Protein AF-A0A4D4LFG9-F1 (afdb_monomer)

Nearest PDB structures (foldseek):
  4mcj-assembly5_I  TM=6.074E-01  e=7.229E+00  Parabacteroides distasonis ATCC 8503
  5j1i-assembly2_B  TM=2.089E-01  e=9.953E+00  Homo sapiens

Solvent-accessible surface area (backbone atoms only — not comparable to full-atom values): 11886 Å² total; per-residue (Å²): 132,89,70,88,79,76,78,75,72,84,84,80,77,75,61,75,65,65,55,53,58,56,55,76,68,51,56,73,68,59,45,51,55,47,68,72,71,55,50,81,67,84,58,66,44,92,92,55,75,81,63,46,62,61,56,51,12,41,54,48,16,52,54,52,40,55,47,51,57,60,40,67,67,70,78,50,55,86,40,45,65,57,53,52,50,49,52,60,47,56,76,42,45,64,61,52,46,53,52,21,61,76,69,72,48,63,70,86,69,75,53,91,46,72,66,52,50,52,51,52,43,55,68,38,55,44,50,30,43,35,53,43,47,52,50,48,49,69,70,45,77,91,59,81,63,44,40,61,56,51,57,50,43,57,52,47,14,54,43,46,64,75,32,66,65,47,76,44,56,63,64,58,40,50,42,35,55,74,61,41,48,33,72,73,51,63,19,47,69,31,63,44,70,68,64,50,63,74,69,54,87,130

Mean predicted aligned error: 12.57 Å

Sequence (202 aa):
METDTTPEGPAVTPRPDERIDRFASLDQERYQWFSLAGFEDAMDIDGLDRITQHRRGARYAEQQQIRTDWLNKSENRVMLDRFLLSEDFNDLLEDINQVCDLHRLNPYKLFQSREEIIDFIKSVPTRDVFSALRITRHRNKQKRWEQHDFADLLALSVAIPYCDVVVTEKQWCHITKQARLDKKYGTLMVHKLEDALSSLPT

Radius of gyration: 22.65 Å; Cα contacts (8 Å, |Δi|>4): 139; chains: 1; bounding box: 46×48×64 Å

Organism: Streptomyces violaceusniger (NCBI:txid68280)

Structure (mmCIF, N/CA/C/O backbone):
data_AF-A0A4D4LFG9-F1
#
_entry.id   AF-A0A4D4LFG9-F1
#
loop_
_atom_site.group_PDB
_atom_site.id
_atom_site.type_symbol
_atom_site.label_atom_id
_atom_site.label_alt_id
_atom_site.label_comp_id
_atom_site.label_asym_id
_atom_site.label_entity_id
_atom_site.label_seq_id
_atom_site.pdbx_PDB_ins_code
_atom_site.Cartn_x
_atom_site.Cartn_y
_atom_site.Cartn_z
_atom_site.occupancy
_atom_site.B_iso_or_equiv
_atom_site.auth_seq_id
_atom_site.auth_comp_id
_atom_site.auth_asym_id
_atom_site.auth_atom_id
_atom_site.pdbx_PDB_model_num
ATOM 1 N N . MET A 1 1 ? 12.073 24.376 22.195 1.00 40.91 1 MET A N 1
ATOM 2 C CA . MET A 1 1 ? 11.108 23.279 22.386 1.00 40.91 1 MET A CA 1
ATOM 3 C C . MET A 1 1 ? 11.455 22.698 23.741 1.00 40.91 1 MET A C 1
ATOM 5 O O . MET A 1 1 ? 12.504 22.080 23.849 1.00 40.91 1 MET A O 1
ATOM 9 N N . GLU A 1 2 ? 10.718 23.089 24.781 1.00 37.47 2 GLU A N 1
ATOM 10 C CA . GLU A 1 2 ? 10.971 22.643 26.157 1.00 37.47 2 GLU A CA 1
ATOM 11 C C . GLU A 1 2 ? 10.686 21.146 26.248 1.00 37.47 2 GLU A C 1
ATOM 13 O O . GLU A 1 2 ? 9.557 20.702 26.054 1.00 37.47 2 GLU A O 1
ATOM 18 N N . THR A 1 3 ? 11.743 20.371 26.463 1.00 41.53 3 THR A N 1
ATOM 19 C CA . THR A 1 3 ? 11.667 18.990 26.926 1.00 41.53 3 THR A CA 1
ATOM 20 C C . THR A 1 3 ? 11.295 19.018 28.400 1.00 41.53 3 THR A C 1
ATOM 22 O O . THR A 1 3 ? 11.922 19.752 29.161 1.00 41.53 3 THR A O 1
ATOM 25 N N . ASP A 1 4 ? 10.286 18.241 28.780 1.00 52.91 4 ASP A N 1
ATOM 26 C CA . ASP A 1 4 ? 9.900 17.991 30.168 1.00 52.91 4 ASP A CA 1
ATOM 27 C C . ASP A 1 4 ? 11.144 17.638 31.006 1.00 52.91 4 ASP A C 1
ATOM 29 O O . ASP A 1 4 ? 11.859 16.684 30.702 1.00 52.91 4 ASP A O 1
ATOM 33 N N . THR A 1 5 ? 11.464 18.479 31.994 1.00 54.22 5 THR A N 1
ATOM 34 C CA . THR A 1 5 ? 12.657 18.360 32.851 1.00 54.22 5 THR A CA 1
ATOM 35 C C . THR A 1 5 ? 12.347 17.701 34.193 1.00 54.22 5 THR A C 1
ATOM 37 O O . THR A 1 5 ? 13.111 17.866 35.148 1.00 54.22 5 THR A O 1
ATOM 40 N N . THR A 1 6 ? 11.214 17.010 34.322 1.00 59.53 6 THR A N 1
ATOM 41 C CA . THR A 1 6 ? 10.878 16.320 35.568 1.00 59.53 6 THR A CA 1
ATOM 42 C C . THR A 1 6 ? 11.868 15.166 35.790 1.00 59.53 6 THR A C 1
ATOM 44 O O . THR A 1 6 ? 11.982 14.308 34.917 1.00 59.53 6 THR A O 1
ATOM 47 N N . PRO A 1 7 ? 12.614 15.116 36.914 1.00 48.75 7 PRO A N 1
ATOM 48 C CA . PRO A 1 7 ? 13.533 14.016 37.173 1.00 48.75 7 PRO A CA 1
ATOM 49 C C . PRO A 1 7 ? 12.730 12.727 37.345 1.00 48.75 7 PRO A C 1
ATOM 51 O O . PRO A 1 7 ? 11.953 12.603 38.296 1.00 48.75 7 PRO A O 1
ATOM 54 N N . GLU A 1 8 ? 12.919 11.771 36.436 1.00 50.97 8 GLU A N 1
ATOM 55 C CA . GLU A 1 8 ? 12.544 10.384 36.694 1.00 50.97 8 GLU A CA 1
ATOM 56 C C . GLU A 1 8 ? 13.200 9.960 38.016 1.00 50.97 8 GLU A C 1
ATOM 58 O O . GLU A 1 8 ? 14.334 10.347 38.319 1.00 50.97 8 GLU A O 1
ATOM 63 N N . GLY A 1 9 ? 12.443 9.253 38.860 1.00 61.69 9 GLY A N 1
ATOM 64 C CA . GLY A 1 9 ? 12.896 8.841 40.188 1.00 61.69 9 GLY A CA 1
ATOM 65 C C . GLY A 1 9 ? 14.236 8.088 40.156 1.00 61.69 9 GLY A C 1
ATOM 66 O O . GLY A 1 9 ? 14.711 7.697 39.091 1.00 61.69 9 GLY A O 1
ATOM 67 N N . PRO A 1 10 ? 14.875 7.865 41.319 1.00 5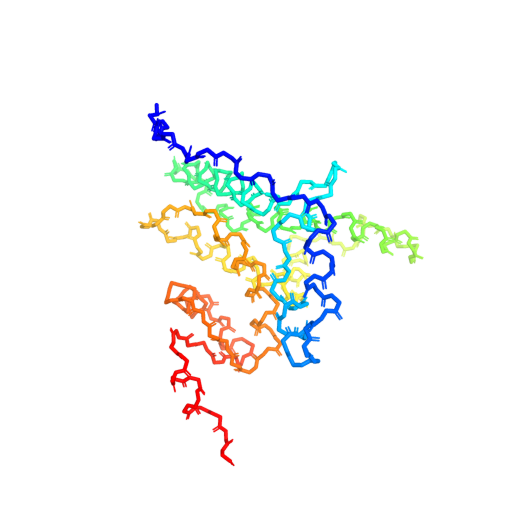5.94 10 PRO A N 1
ATOM 68 C CA . PRO A 1 10 ? 16.182 7.217 41.364 1.00 55.94 10 PRO A CA 1
ATOM 69 C C . PRO A 1 10 ? 16.150 5.893 40.594 1.00 55.94 10 PRO A C 1
ATOM 71 O O . PRO A 1 10 ? 15.284 5.055 40.847 1.00 55.94 10 PRO A O 1
ATOM 74 N N . ALA A 1 11 ? 17.094 5.725 39.663 1.00 57.38 11 ALA A N 1
ATOM 75 C CA . ALA A 1 11 ? 17.232 4.517 38.864 1.00 57.38 11 ALA A CA 1
ATOM 76 C C . ALA A 1 11 ? 17.376 3.311 39.798 1.00 57.38 11 ALA A C 1
ATOM 78 O O . ALA A 1 11 ? 18.407 3.115 40.445 1.00 57.38 11 ALA A O 1
ATOM 79 N N . VAL A 1 12 ? 16.322 2.506 39.903 1.00 56.34 12 VAL A N 1
ATOM 80 C CA . VAL A 1 12 ? 16.411 1.226 40.592 1.00 56.34 12 VAL A CA 1
ATOM 81 C C . VAL A 1 12 ? 17.111 0.289 39.624 1.00 56.34 12 VAL A C 1
ATOM 83 O O . VAL A 1 12 ? 16.546 -0.073 38.599 1.00 56.34 12 VAL A O 1
ATOM 86 N N . THR A 1 13 ? 18.348 -0.089 39.933 1.00 52.31 13 THR A N 1
ATOM 87 C CA . THR A 1 13 ? 19.040 -1.178 39.240 1.00 52.31 13 THR A CA 1
ATOM 88 C C . THR A 1 13 ? 18.724 -2.470 39.991 1.00 52.31 13 THR A C 1
ATOM 90 O O . THR A 1 13 ? 19.346 -2.741 41.022 1.00 52.31 13 THR A O 1
ATOM 93 N N . PRO A 1 14 ? 17.731 -3.269 39.575 1.00 53.19 14 PRO A N 1
ATOM 94 C CA . PRO A 1 14 ? 17.590 -4.605 40.126 1.00 53.19 14 PRO A CA 1
ATOM 95 C C . PRO A 1 14 ? 18.827 -5.410 39.749 1.00 53.19 14 PRO A C 1
ATOM 97 O O . PRO A 1 14 ? 19.307 -5.351 38.615 1.00 53.19 14 PRO A O 1
ATOM 100 N N . ARG A 1 15 ? 19.359 -6.146 40.723 1.00 55.19 15 ARG A N 1
ATOM 101 C CA . ARG A 1 15 ? 20.504 -7.024 40.493 1.00 55.19 15 ARG A CA 1
ATOM 102 C C . ARG A 1 15 ? 20.110 -8.049 39.417 1.00 55.19 15 ARG A C 1
ATOM 104 O O . ARG A 1 15 ? 19.014 -8.606 39.529 1.00 55.19 15 ARG A O 1
ATOM 111 N N . PRO A 1 16 ? 20.951 -8.290 38.393 1.00 57.97 16 PRO A N 1
ATOM 112 C CA . PRO A 1 16 ? 20.629 -9.191 37.280 1.00 57.97 16 PRO A CA 1
ATOM 113 C C . PRO A 1 16 ? 20.128 -10.570 37.739 1.00 57.97 16 PRO A C 1
ATOM 115 O O . PRO A 1 16 ? 19.206 -11.130 37.150 1.00 57.97 16 PRO A O 1
ATOM 118 N N . ASP A 1 17 ? 20.679 -11.056 38.849 1.00 58.34 17 ASP A N 1
ATOM 119 C CA . ASP A 1 17 ? 20.489 -12.419 39.340 1.00 58.34 17 ASP A CA 1
ATOM 120 C C . ASP A 1 17 ? 19.091 -12.641 39.956 1.00 58.34 17 ASP A C 1
ATOM 122 O O . ASP A 1 17 ? 18.444 -13.655 39.707 1.00 58.34 17 ASP A O 1
ATOM 126 N N . GLU A 1 18 ? 18.536 -11.645 40.659 1.00 59.56 18 GLU A N 1
ATOM 127 C CA . GLU A 1 18 ? 17.229 -11.767 41.333 1.00 59.56 18 GLU A CA 1
ATOM 128 C C . GLU A 1 18 ? 16.049 -11.839 40.348 1.00 59.56 18 GLU A C 1
ATOM 130 O O . GLU A 1 18 ? 14.993 -12.400 40.658 1.00 59.56 18 GLU A O 1
ATOM 135 N N . ARG A 1 19 ? 16.206 -11.275 39.144 1.00 57.16 19 ARG A N 1
ATOM 136 C CA . ARG A 1 19 ? 15.177 -11.318 38.093 1.00 57.16 19 ARG A CA 1
ATOM 137 C C . ARG A 1 19 ? 15.121 -12.685 37.412 1.00 57.16 19 ARG A C 1
ATOM 139 O O . ARG A 1 19 ? 14.024 -13.164 37.127 1.00 57.16 19 ARG A O 1
ATOM 146 N N . ILE A 1 20 ? 16.277 -13.311 37.187 1.00 59.38 20 ILE A N 1
ATOM 147 C CA . ILE A 1 20 ? 16.389 -14.634 36.555 1.00 59.38 20 ILE A CA 1
ATOM 148 C C . ILE A 1 20 ? 15.834 -15.717 37.488 1.00 59.38 20 ILE A C 1
ATOM 150 O O . ILE A 1 20 ? 15.045 -16.555 37.052 1.00 59.38 20 ILE A O 1
ATOM 154 N N . ASP A 1 21 ? 16.139 -15.649 38.784 1.00 65.31 21 ASP A N 1
ATOM 155 C CA . ASP A 1 21 ? 15.620 -16.605 39.773 1.00 65.31 21 ASP A CA 1
ATOM 156 C C . ASP A 1 21 ? 14.101 -16.465 39.976 1.00 65.31 21 ASP A C 1
ATOM 158 O O . ASP A 1 21 ? 13.358 -17.448 40.090 1.00 65.31 21 ASP A O 1
ATOM 162 N N . ARG A 1 22 ? 13.592 -15.228 39.943 1.00 65.00 22 ARG A N 1
ATOM 163 C CA . ARG A 1 22 ? 12.148 -14.964 39.961 1.00 65.00 22 ARG A CA 1
ATOM 164 C C . ARG A 1 22 ? 11.451 -15.450 38.687 1.00 65.00 22 ARG A C 1
ATOM 166 O O . ARG A 1 22 ? 10.297 -15.855 38.751 1.00 65.00 22 ARG A O 1
ATOM 173 N N . PHE A 1 23 ? 12.136 -15.430 37.546 1.00 62.78 23 PHE A N 1
ATOM 174 C CA . PHE A 1 23 ? 11.630 -15.942 36.272 1.00 62.78 23 PHE A CA 1
ATOM 175 C C . PHE A 1 23 ? 11.574 -17.473 36.249 1.00 62.78 23 PHE A C 1
ATOM 177 O O . PHE A 1 23 ? 10.556 -18.044 35.862 1.00 62.78 23 PHE A O 1
ATOM 184 N N . ALA A 1 24 ? 12.623 -18.134 36.742 1.00 64.56 24 ALA A N 1
ATOM 185 C CA . ALA A 1 24 ? 12.693 -19.591 36.849 1.00 64.56 24 ALA A CA 1
ATOM 186 C C . ALA A 1 24 ? 11.657 -20.187 37.824 1.00 64.56 24 ALA A C 1
ATOM 188 O O . ALA A 1 24 ? 11.421 -21.393 37.806 1.00 64.56 24 ALA A O 1
ATOM 189 N N . SER A 1 25 ? 11.033 -19.353 38.663 1.00 72.25 25 SER A N 1
ATOM 190 C CA . SER A 1 25 ? 10.011 -19.752 39.637 1.00 72.25 25 SER A CA 1
ATOM 191 C C . SER A 1 25 ? 8.565 -19.447 39.214 1.00 72.25 25 SER A C 1
ATOM 193 O O . SER A 1 25 ? 7.645 -19.743 39.979 1.00 72.25 25 SER A O 1
ATOM 195 N N . LEU A 1 26 ? 8.327 -18.884 38.019 1.00 72.25 26 LEU A N 1
ATOM 196 C CA . LEU A 1 26 ? 6.969 -18.651 37.508 1.00 72.25 26 LEU A CA 1
ATOM 197 C C . LEU A 1 26 ? 6.311 -19.949 37.017 1.00 72.25 26 LEU A C 1
ATOM 199 O O . LEU A 1 26 ? 6.958 -20.815 36.432 1.00 72.25 26 LEU A O 1
ATOM 203 N N . ASP A 1 27 ? 4.996 -20.059 37.221 1.00 78.31 27 ASP A N 1
ATOM 204 C CA . ASP A 1 27 ? 4.201 -21.127 36.615 1.00 78.31 27 ASP A CA 1
ATOM 205 C C . ASP A 1 27 ? 4.119 -20.971 35.082 1.00 78.31 27 ASP A C 1
ATOM 207 O O . ASP A 1 27 ? 4.370 -19.905 34.515 1.00 78.31 27 ASP A O 1
ATOM 211 N N . GLN A 1 28 ? 3.795 -22.069 34.394 1.00 66.19 28 GLN A N 1
ATOM 212 C CA . GLN A 1 28 ? 3.843 -22.158 32.931 1.00 66.19 28 GLN A CA 1
ATOM 213 C C . GLN A 1 28 ? 2.912 -21.151 32.232 1.00 66.19 28 GLN A C 1
ATOM 215 O O . GLN A 1 28 ? 3.239 -20.654 31.156 1.00 66.19 28 GLN A O 1
ATOM 220 N N . GLU A 1 29 ? 1.776 -20.823 32.847 1.00 67.00 29 GLU A N 1
ATOM 221 C CA . GLU A 1 29 ? 0.812 -19.863 32.307 1.00 67.00 29 GLU A CA 1
ATOM 222 C C . GLU A 1 29 ? 1.348 -18.429 32.401 1.00 67.00 29 GLU A C 1
ATOM 224 O O . GLU A 1 29 ? 1.355 -17.700 31.407 1.00 67.00 29 GLU A O 1
ATOM 229 N N . ARG A 1 30 ? 1.905 -18.029 33.552 1.00 63.31 30 ARG A N 1
ATOM 230 C CA . ARG A 1 30 ? 2.558 -16.719 33.686 1.00 63.31 30 ARG A CA 1
ATOM 231 C C . ARG A 1 30 ? 3.792 -16.627 32.803 1.00 63.31 30 ARG A C 1
ATOM 233 O O . ARG A 1 30 ? 3.993 -15.594 32.181 1.00 63.31 30 ARG A O 1
ATOM 240 N N . TYR A 1 31 ? 4.574 -17.695 32.682 1.00 62.34 31 TYR A N 1
ATOM 241 C CA . TYR 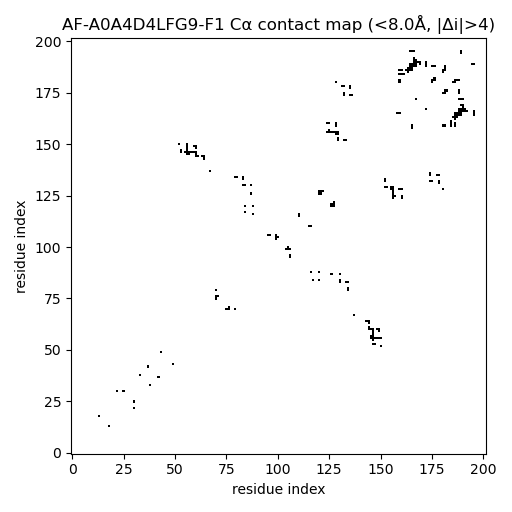A 1 31 ? 5.717 -17.747 31.773 1.00 62.34 31 TYR A CA 1
ATOM 242 C C . TYR A 1 31 ? 5.319 -17.447 30.318 1.00 62.34 31 TYR A C 1
ATOM 244 O O . TYR A 1 31 ? 5.984 -16.656 29.651 1.00 62.34 31 TYR A O 1
ATOM 252 N N . GLN A 1 32 ? 4.214 -18.022 29.831 1.00 59.38 32 GLN A N 1
ATOM 253 C CA . GLN A 1 32 ? 3.716 -17.773 28.473 1.00 59.38 32 GLN A CA 1
ATOM 254 C C . GLN A 1 32 ? 3.295 -16.314 28.276 1.00 59.38 32 GLN A C 1
ATOM 256 O O . GLN A 1 32 ? 3.714 -15.684 27.305 1.00 59.38 32 GLN A O 1
ATOM 261 N N . TRP A 1 33 ? 2.542 -15.750 29.222 1.00 57.94 33 TRP A N 1
ATOM 262 C CA . TRP A 1 33 ? 2.156 -14.337 29.182 1.00 57.94 33 TRP A CA 1
ATOM 263 C C . TRP A 1 33 ? 3.364 -13.393 29.250 1.00 57.94 33 TRP A C 1
ATOM 265 O O . TRP A 1 33 ? 3.421 -12.409 28.513 1.00 57.94 33 TRP A O 1
ATOM 275 N N . PHE A 1 34 ? 4.369 -13.715 30.067 1.00 60.25 34 PHE A N 1
ATOM 276 C CA . PHE A 1 34 ? 5.608 -12.940 30.167 1.00 60.25 34 PHE A CA 1
ATOM 277 C C . PHE A 1 34 ? 6.491 -13.060 28.914 1.00 60.25 34 PHE A C 1
ATOM 279 O O . PHE A 1 34 ? 7.091 -12.071 28.499 1.00 60.25 34 PHE A O 1
ATOM 286 N N . SER A 1 35 ? 6.534 -14.227 28.263 1.00 57.47 35 SER A N 1
ATOM 287 C CA . SER A 1 35 ? 7.235 -14.411 26.983 1.00 57.47 35 SER A CA 1
ATOM 288 C C . SER A 1 35 ? 6.595 -13.620 25.837 1.00 57.47 35 SER A C 1
ATOM 290 O O . SER A 1 35 ? 7.292 -13.275 24.886 1.00 57.47 35 SER A O 1
ATOM 292 N N . LEU A 1 36 ? 5.287 -13.361 25.908 1.00 55.84 36 LEU A N 1
ATOM 293 C CA . LEU A 1 36 ? 4.540 -12.570 24.926 1.00 55.84 36 LEU A CA 1
ATOM 294 C C . LEU A 1 36 ? 4.715 -11.060 25.133 1.00 55.84 36 LEU A C 1
ATOM 296 O O . LEU A 1 36 ? 4.803 -10.321 24.157 1.00 55.84 36 LEU A O 1
ATOM 300 N N . ALA A 1 37 ? 4.770 -10.605 26.388 1.00 61.00 37 ALA A N 1
ATOM 301 C CA . ALA A 1 37 ? 4.927 -9.189 26.725 1.00 61.00 37 ALA A CA 1
ATOM 302 C C . ALA A 1 37 ? 6.382 -8.691 26.606 1.00 61.00 37 ALA A C 1
ATOM 304 O O . ALA A 1 37 ? 6.601 -7.508 26.352 1.00 61.00 37 ALA A O 1
ATOM 305 N N . GLY A 1 38 ? 7.366 -9.588 26.755 1.00 49.41 38 GLY A N 1
ATOM 306 C CA . GLY A 1 38 ? 8.788 -9.243 26.788 1.00 49.41 38 GLY A CA 1
ATOM 307 C C . GLY A 1 38 ? 9.190 -8.484 28.061 1.00 49.41 38 GLY A C 1
ATOM 308 O O . GLY A 1 38 ? 8.356 -7.959 28.796 1.00 49.41 38 GLY A O 1
ATOM 309 N N . PHE A 1 39 ? 10.492 -8.427 28.344 1.00 57.97 39 PHE A N 1
ATOM 310 C CA . PHE A 1 39 ? 11.040 -7.447 29.286 1.00 57.97 39 PHE A CA 1
ATOM 311 C C . PHE A 1 39 ? 11.583 -6.289 28.464 1.00 57.97 39 PHE A C 1
ATOM 313 O O . PHE A 1 39 ? 12.383 -6.538 27.567 1.00 57.97 39 PHE A O 1
ATOM 320 N N . GLU A 1 40 ? 11.210 -5.055 28.792 1.00 51.56 40 GLU A N 1
ATOM 321 C CA . GLU A 1 40 ? 11.740 -3.848 28.142 1.00 51.56 40 GLU A CA 1
ATOM 322 C C . GLU A 1 40 ? 13.286 -3.874 28.105 1.00 51.56 40 GLU A C 1
ATOM 324 O O . GLU A 1 40 ? 13.883 -3.711 27.041 1.00 51.56 40 GLU A O 1
ATOM 329 N N . ASP A 1 41 ? 13.911 -4.295 29.216 1.00 53.38 41 ASP A N 1
ATOM 330 C CA . ASP A 1 41 ? 15.369 -4.432 29.353 1.00 53.38 41 ASP A CA 1
ATOM 331 C C . ASP A 1 41 ? 15.962 -5.714 28.736 1.00 53.38 41 ASP A C 1
ATOM 333 O O . ASP A 1 41 ? 17.059 -5.674 28.196 1.00 53.38 41 ASP A O 1
ATOM 337 N N . ALA A 1 42 ? 15.288 -6.879 28.809 1.00 54.44 42 ALA A N 1
ATOM 338 C CA . ALA A 1 42 ? 15.834 -8.116 28.199 1.00 54.44 42 ALA A CA 1
ATOM 339 C C . ALA A 1 42 ? 15.740 -8.088 26.673 1.00 54.44 42 ALA A C 1
ATOM 341 O O . ALA A 1 42 ? 16.300 -8.933 25.971 1.00 54.44 42 ALA A O 1
ATOM 342 N N . MET A 1 43 ? 14.984 -7.121 26.171 1.00 53.66 43 MET A N 1
ATOM 343 C CA . MET A 1 43 ? 14.980 -6.767 24.788 1.00 53.66 43 MET A CA 1
ATOM 344 C C . MET A 1 43 ? 16.151 -5.815 24.493 1.00 53.66 43 MET A C 1
ATOM 346 O O . MET A 1 43 ? 16.834 -6.080 23.520 1.00 53.66 43 MET A O 1
ATOM 350 N N . ASP A 1 44 ? 16.519 -4.819 25.288 1.00 57.78 44 ASP A N 1
ATOM 351 C CA . ASP A 1 44 ? 17.642 -3.925 24.942 1.00 57.78 44 ASP A CA 1
ATOM 352 C C . ASP A 1 44 ? 18.967 -4.675 24.618 1.00 57.78 44 ASP A C 1
ATOM 354 O O . ASP A 1 44 ? 19.652 -5.216 25.484 1.00 57.78 44 ASP A O 1
ATOM 358 N N . ILE A 1 45 ? 19.283 -4.792 23.320 1.00 64.62 45 ILE A N 1
ATOM 359 C CA . ILE A 1 45 ? 20.461 -5.497 22.801 1.00 64.62 45 ILE A CA 1
ATOM 360 C C . ILE A 1 45 ? 21.409 -4.393 22.372 1.00 64.62 45 ILE A C 1
ATOM 362 O O . ILE A 1 45 ? 21.045 -3.571 21.531 1.00 64.62 45 ILE A O 1
ATOM 366 N N . ASP A 1 46 ? 22.618 -4.390 22.923 1.00 57.34 46 ASP A N 1
ATOM 367 C CA . ASP A 1 46 ? 23.620 -3.378 22.603 1.00 57.34 46 ASP A CA 1
ATOM 368 C C . ASP A 1 46 ? 23.872 -3.313 21.082 1.00 57.34 46 ASP A C 1
ATOM 370 O O . ASP A 1 46 ? 24.099 -4.328 20.417 1.00 57.34 46 ASP A O 1
ATOM 374 N N . GLY A 1 47 ? 23.749 -2.113 20.512 1.00 64.06 47 GLY A N 1
ATOM 375 C CA . GLY A 1 47 ? 23.809 -1.865 19.066 1.00 64.06 47 GLY A CA 1
ATOM 376 C C . GLY A 1 47 ? 22.516 -2.116 18.268 1.00 64.06 47 GLY A C 1
ATOM 377 O O . GLY A 1 47 ? 22.476 -1.781 17.081 1.00 64.06 47 GLY A O 1
ATOM 378 N N . LEU A 1 48 ? 21.447 -2.646 18.872 1.00 55.50 48 LEU A N 1
ATOM 379 C CA . LEU A 1 48 ? 20.145 -2.848 18.225 1.00 55.50 48 LEU A CA 1
ATOM 380 C C . LEU A 1 48 ? 19.161 -1.730 18.617 1.00 55.50 48 LEU A C 1
ATOM 382 O O . LEU A 1 48 ? 18.494 -1.801 19.644 1.00 55.50 48 LEU A O 1
ATOM 386 N N . ASP A 1 49 ? 19.025 -0.705 17.767 1.00 59.72 49 ASP A N 1
ATOM 387 C CA . ASP A 1 49 ? 18.081 0.403 17.995 1.00 59.72 49 ASP A CA 1
ATOM 388 C C . ASP A 1 49 ? 16.617 -0.070 17.901 1.00 59.72 49 ASP A C 1
ATOM 390 O O . ASP A 1 49 ? 16.053 -0.232 16.812 1.00 59.72 49 ASP A O 1
ATOM 394 N N . ARG A 1 50 ? 15.981 -0.262 19.060 1.00 56.38 50 ARG A N 1
ATOM 395 C CA . ARG A 1 50 ? 14.571 -0.670 19.198 1.00 56.38 50 ARG A CA 1
ATOM 396 C C . ARG A 1 50 ? 13.573 0.479 19.070 1.00 56.38 50 ARG A C 1
ATOM 398 O O . ARG A 1 50 ? 12.392 0.236 18.839 1.00 56.38 50 ARG A O 1
ATOM 405 N N . ILE A 1 51 ? 14.041 1.726 19.097 1.00 54.91 51 ILE A N 1
ATOM 406 C CA . ILE A 1 51 ? 13.231 2.941 18.886 1.00 54.91 51 ILE A CA 1
ATOM 407 C C . ILE A 1 51 ? 13.039 3.201 17.371 1.00 54.91 51 ILE A C 1
ATOM 409 O O . ILE A 1 51 ? 12.508 4.228 16.930 1.00 54.91 51 ILE A O 1
ATOM 413 N N . THR A 1 52 ? 13.441 2.246 16.526 1.00 60.72 52 THR A N 1
ATOM 414 C CA . THR A 1 52 ? 13.483 2.363 15.066 1.00 60.72 52 THR A CA 1
ATOM 415 C C . THR A 1 52 ? 12.144 2.744 14.449 1.00 60.72 52 THR A C 1
ATOM 417 O O . THR A 1 52 ? 12.144 3.563 13.535 1.00 60.72 52 THR A O 1
ATOM 420 N N . GLN A 1 53 ? 11.009 2.218 14.923 1.00 60.00 53 GLN A N 1
ATOM 421 C CA . GLN A 1 53 ? 9.711 2.534 14.308 1.00 60.00 53 GLN A CA 1
ATOM 422 C C . GLN A 1 53 ? 9.261 3.965 14.591 1.00 60.00 53 GLN A C 1
ATOM 424 O O . GLN A 1 53 ? 8.809 4.649 13.675 1.00 60.00 53 GLN A O 1
ATOM 429 N N . HIS A 1 54 ? 9.486 4.470 15.806 1.00 64.75 54 HIS A N 1
ATOM 430 C CA . HIS A 1 54 ? 9.227 5.872 16.115 1.00 64.75 54 HIS A CA 1
ATOM 431 C C . HIS A 1 54 ? 10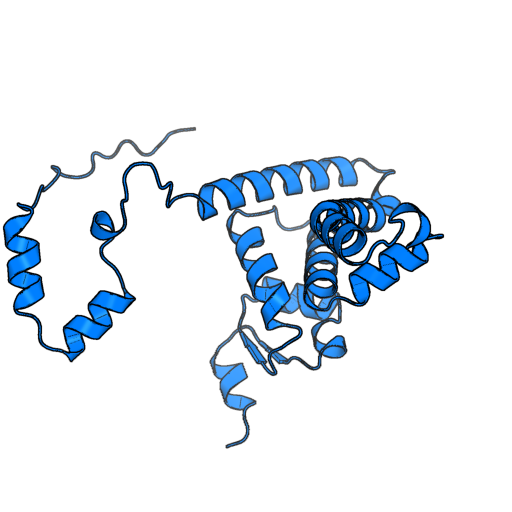.117 6.788 15.256 1.00 64.75 54 HIS A C 1
ATOM 433 O O . HIS A 1 54 ? 9.617 7.675 14.559 1.00 64.75 54 HIS A O 1
ATOM 439 N N . ARG A 1 55 ? 11.434 6.561 15.204 1.00 70.25 55 ARG A N 1
ATOM 440 C CA . ARG A 1 55 ? 12.336 7.401 14.388 1.00 70.25 55 ARG A CA 1
ATOM 441 C C . ARG A 1 55 ? 12.028 7.320 12.890 1.00 70.25 55 ARG A C 1
ATOM 443 O O . ARG A 1 55 ? 11.987 8.351 12.217 1.00 70.25 55 ARG A O 1
ATOM 450 N N . ARG A 1 56 ? 11.769 6.118 12.365 1.00 72.88 56 ARG A N 1
ATOM 451 C CA . ARG A 1 56 ? 11.385 5.904 10.958 1.00 72.88 56 ARG A CA 1
ATOM 452 C C . ARG A 1 56 ? 10.049 6.565 10.641 1.00 72.88 56 ARG A C 1
ATOM 454 O O . ARG A 1 56 ? 9.965 7.268 9.640 1.00 72.88 56 ARG A O 1
ATOM 461 N N . GLY A 1 57 ? 9.053 6.404 11.508 1.00 78.75 57 GLY A N 1
ATOM 462 C CA . GLY A 1 57 ? 7.738 7.024 11.376 1.00 78.75 57 GLY A CA 1
ATOM 463 C C . GLY A 1 57 ? 7.804 8.549 11.417 1.00 78.75 57 GLY A C 1
ATOM 464 O O . GLY A 1 57 ? 7.200 9.205 10.577 1.00 78.75 57 GLY A O 1
ATOM 465 N N . ALA A 1 58 ? 8.602 9.132 12.318 1.00 81.12 58 ALA A N 1
ATOM 466 C CA . ALA A 1 58 ? 8.776 10.582 12.410 1.00 81.12 58 ALA A CA 1
ATOM 467 C C . ALA A 1 58 ? 9.441 11.146 11.147 1.00 81.12 58 ALA A C 1
ATOM 469 O O . ALA A 1 58 ? 8.937 12.106 10.563 1.00 81.12 58 ALA A O 1
ATOM 470 N N . ARG A 1 59 ? 10.517 10.501 10.670 1.00 84.06 59 ARG A N 1
ATOM 471 C CA . ARG A 1 59 ? 11.176 10.882 9.413 1.00 84.06 59 ARG A CA 1
ATOM 472 C C . ARG A 1 59 ? 10.231 10.736 8.224 1.00 84.06 59 ARG A C 1
ATOM 474 O O . ARG A 1 59 ? 10.185 11.610 7.365 1.00 84.06 59 ARG A O 1
ATOM 481 N N . TYR A 1 60 ? 9.471 9.645 8.165 1.00 86.44 60 TYR A N 1
ATOM 482 C CA . TYR A 1 60 ? 8.479 9.440 7.116 1.00 86.44 60 TYR A CA 1
ATOM 483 C C . TYR A 1 60 ? 7.426 10.553 7.139 1.00 86.44 60 TYR A C 1
ATOM 485 O O . TYR A 1 60 ? 7.203 11.188 6.110 1.00 86.44 60 TYR A O 1
ATOM 493 N N . ALA A 1 61 ? 6.837 10.838 8.301 1.00 87.62 61 ALA A N 1
ATOM 494 C CA . ALA A 1 61 ? 5.825 11.875 8.477 1.00 87.62 61 ALA A CA 1
ATOM 495 C C . ALA A 1 61 ? 6.342 13.260 8.065 1.00 87.62 61 ALA A C 1
ATOM 497 O O . ALA A 1 61 ? 5.678 13.953 7.295 1.00 87.62 61 ALA A O 1
ATOM 498 N N . GLU A 1 62 ? 7.553 13.630 8.490 1.00 88.62 62 GLU A N 1
ATOM 499 C CA . GLU A 1 62 ? 8.215 14.872 8.081 1.00 88.62 62 GLU A CA 1
ATOM 500 C C . GLU A 1 62 ? 8.363 14.946 6.558 1.00 88.62 62 GLU A C 1
ATOM 502 O O . GLU 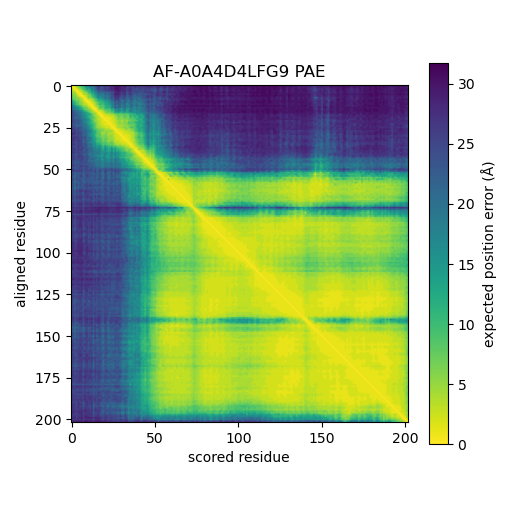A 1 62 ? 7.927 15.911 5.927 1.00 88.62 62 GLU A O 1
ATOM 507 N N . GLN A 1 63 ? 8.909 13.899 5.935 1.00 88.44 63 GLN A N 1
ATOM 508 C CA . GLN A 1 63 ? 9.080 13.876 4.488 1.00 88.44 63 GLN A CA 1
ATOM 509 C C . GLN A 1 63 ? 7.727 13.924 3.753 1.00 88.44 63 GLN A C 1
ATOM 511 O O . GLN A 1 63 ? 7.618 14.558 2.701 1.00 88.44 63 GLN A O 1
ATOM 516 N N . GLN A 1 64 ? 6.680 13.255 4.248 1.00 89.81 64 GLN A N 1
ATOM 517 C CA . GLN A 1 64 ? 5.345 13.347 3.646 1.00 89.81 64 GLN A CA 1
ATOM 518 C C . GLN A 1 64 ? 4.727 14.741 3.841 1.00 89.81 64 GLN A C 1
ATOM 520 O O . GLN A 1 64 ? 4.040 15.235 2.942 1.00 89.81 64 GLN A O 1
ATOM 525 N N . GLN A 1 65 ? 4.997 15.414 4.960 1.00 89.31 65 GLN A N 1
ATOM 526 C CA . GLN A 1 65 ? 4.538 16.781 5.193 1.00 89.31 65 GLN A CA 1
ATOM 527 C C . GLN A 1 65 ? 5.228 17.772 4.247 1.00 89.31 65 GLN A C 1
ATOM 529 O O . GLN A 1 65 ? 4.538 18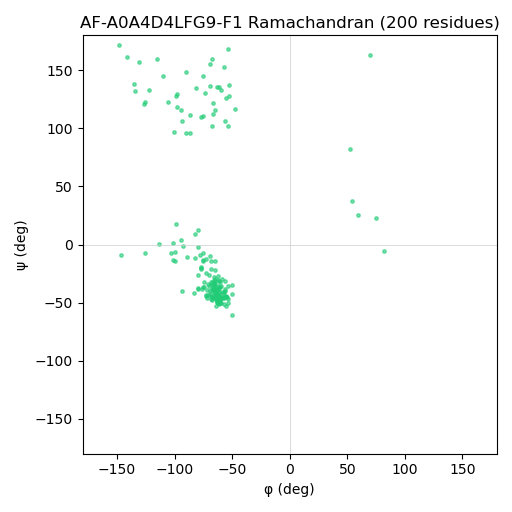.552 3.594 1.00 89.31 65 GLN A O 1
ATOM 534 N N . ILE A 1 66 ? 6.550 17.671 4.064 1.00 88.62 66 ILE A N 1
ATOM 535 C CA . ILE A 1 66 ? 7.303 18.477 3.085 1.00 88.62 66 ILE A CA 1
ATOM 536 C C . ILE A 1 66 ? 6.714 18.308 1.678 1.00 88.62 66 ILE A C 1
ATOM 538 O O . ILE A 1 66 ? 6.495 19.292 0.967 1.00 88.62 66 ILE A O 1
ATOM 542 N N . ARG A 1 67 ? 6.401 17.066 1.281 1.00 86.06 67 ARG A N 1
ATOM 543 C CA . ARG A 1 67 ? 5.735 16.780 -0.000 1.00 86.06 67 ARG A CA 1
ATOM 544 C C . ARG A 1 67 ? 4.366 17.449 -0.073 1.00 86.06 67 ARG A C 1
ATOM 546 O O . ARG A 1 67 ? 4.078 18.115 -1.063 1.00 86.06 67 ARG A O 1
ATOM 553 N N . THR A 1 68 ? 3.542 17.302 0.965 1.00 85.75 68 THR A N 1
ATOM 554 C CA . THR A 1 68 ? 2.209 17.922 1.046 1.00 85.75 68 THR A CA 1
ATOM 555 C C . THR A 1 68 ? 2.302 19.435 0.837 1.00 85.75 68 THR A C 1
ATOM 557 O O . THR A 1 68 ? 1.554 20.007 0.041 1.00 85.75 68 THR A O 1
ATOM 560 N N . ASP A 1 69 ? 3.264 20.080 1.492 1.00 85.88 69 ASP A N 1
ATOM 561 C CA . ASP A 1 69 ? 3.485 21.520 1.401 1.00 85.88 69 ASP A CA 1
ATOM 562 C C . ASP A 1 69 ? 3.979 21.935 0.007 1.00 85.88 69 ASP A C 1
ATOM 564 O O . ASP A 1 69 ? 3.522 22.944 -0.531 1.00 85.88 69 ASP A O 1
ATOM 568 N N . TRP A 1 70 ? 4.859 21.146 -0.620 1.00 83.81 70 TRP A N 1
ATOM 569 C CA . TRP A 1 70 ? 5.318 21.371 -1.996 1.00 83.81 70 TRP A CA 1
ATOM 570 C C . TRP A 1 70 ? 4.184 21.214 -3.022 1.00 83.81 70 TRP A C 1
ATOM 572 O O . TRP A 1 70 ? 3.995 22.076 -3.881 1.00 83.81 70 TRP A O 1
ATOM 582 N N . LEU A 1 71 ? 3.368 20.166 -2.892 1.00 78.56 71 LEU A N 1
ATOM 583 C CA . LEU A 1 71 ? 2.215 19.887 -3.759 1.00 78.56 71 LEU A CA 1
ATOM 584 C C . LEU A 1 71 ? 1.121 20.958 -3.645 1.00 78.56 71 LEU A C 1
ATOM 586 O O . LEU A 1 71 ? 0.391 21.216 -4.607 1.00 78.56 71 LEU A O 1
ATOM 590 N N . ASN A 1 72 ? 0.998 21.594 -2.477 1.00 76.56 72 ASN A N 1
ATOM 591 C CA . ASN A 1 72 ? 0.015 22.644 -2.223 1.00 76.56 72 ASN A CA 1
ATOM 592 C C . ASN A 1 72 ? 0.363 23.997 -2.867 1.00 76.56 72 ASN A C 1
ATOM 594 O O . ASN A 1 72 ? -0.538 24.824 -2.992 1.00 76.56 72 ASN A O 1
ATOM 598 N N . LYS A 1 73 ? 1.600 24.212 -3.337 1.00 75.94 73 LYS A N 1
ATOM 599 C CA . LYS A 1 73 ? 2.060 25.478 -3.948 1.00 75.94 73 LYS A CA 1
ATOM 600 C C . LYS A 1 73 ? 1.637 25.689 -5.421 1.00 75.94 73 LYS A C 1
ATOM 602 O O . LYS A 1 73 ? 2.125 26.616 -6.047 1.00 75.94 73 LYS A O 1
ATOM 607 N N . SER A 1 74 ? 0.697 24.880 -5.938 1.00 62.97 74 SER A N 1
ATOM 608 C CA . SER A 1 74 ? -0.046 25.059 -7.213 1.00 62.97 74 SER A CA 1
ATOM 609 C C . SER A 1 74 ? 0.829 25.285 -8.454 1.00 62.97 74 SER A C 1
ATOM 611 O O . SER A 1 74 ? 1.105 26.408 -8.836 1.00 62.97 74 SER A O 1
ATOM 613 N N . GLU A 1 75 ? 1.363 24.227 -9.053 1.00 65.50 75 GLU A N 1
ATOM 614 C CA . GLU A 1 75 ? 0.864 23.641 -10.320 1.00 65.50 75 GLU A CA 1
ATOM 615 C C . GLU A 1 75 ? 1.044 22.106 -10.359 1.00 65.50 75 GLU A C 1
ATOM 617 O O . GLU A 1 75 ? 0.473 21.387 -11.179 1.00 65.50 75 GLU A O 1
ATOM 622 N N . ASN A 1 76 ? 1.762 21.579 -9.367 1.00 69.81 76 ASN A N 1
ATOM 623 C CA . ASN A 1 76 ? 2.205 20.187 -9.280 1.00 69.81 76 ASN A CA 1
ATOM 624 C C . ASN A 1 76 ? 1.117 19.219 -8.805 1.00 69.81 76 ASN A C 1
ATOM 626 O O . ASN A 1 76 ? 1.332 18.013 -8.735 1.00 69.81 76 ASN A O 1
ATOM 630 N N . ARG A 1 77 ? -0.079 19.722 -8.488 1.00 69.19 77 ARG A N 1
ATOM 631 C CA . ARG A 1 77 ? -1.175 18.902 -7.957 1.00 69.19 77 ARG A CA 1
ATOM 632 C C . ARG A 1 77 ? -1.664 17.862 -8.961 1.00 69.19 77 ARG A C 1
ATOM 634 O O . ARG A 1 77 ? -2.022 16.759 -8.565 1.00 69.19 77 ARG A O 1
ATOM 641 N N . VAL A 1 78 ? -1.631 18.198 -10.251 1.00 74.38 78 VAL A N 1
ATOM 642 C CA . VAL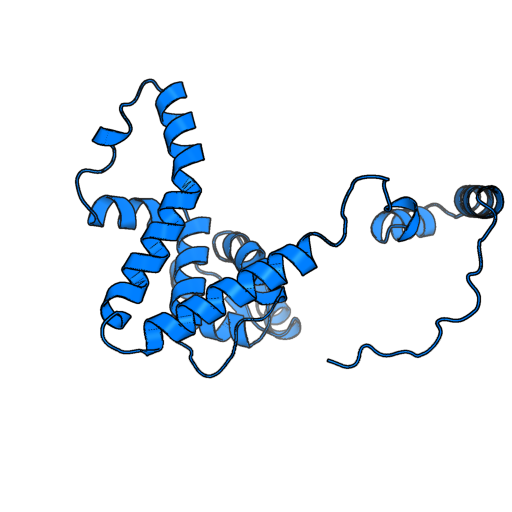 A 1 78 ? -1.936 17.256 -11.342 1.00 74.38 78 VAL A CA 1
ATOM 643 C C . VAL A 1 78 ? -0.904 16.120 -11.393 1.00 74.38 78 VAL A C 1
ATOM 645 O O . VAL A 1 78 ? -1.198 15.032 -11.880 1.00 74.38 78 VAL A O 1
ATOM 648 N N . MET A 1 79 ? 0.290 16.345 -10.839 1.00 80.19 79 MET A N 1
ATOM 649 C CA . MET A 1 79 ? 1.372 15.368 -10.774 1.00 80.19 79 MET A CA 1
ATOM 650 C C . MET A 1 79 ? 1.377 14.552 -9.479 1.00 80.19 79 MET A C 1
ATOM 652 O O . MET A 1 79 ? 2.218 13.671 -9.374 1.00 80.19 79 MET A O 1
ATOM 656 N N . LEU A 1 80 ? 0.466 14.790 -8.522 1.00 84.69 80 LEU A N 1
ATOM 657 C CA . LEU A 1 80 ? 0.459 14.105 -7.220 1.00 84.69 80 LEU A CA 1
ATOM 658 C C . LEU A 1 80 ? 0.551 12.585 -7.367 1.00 84.69 80 LEU A C 1
ATOM 660 O O . LEU A 1 80 ? 1.501 11.967 -6.897 1.00 84.69 80 LEU A O 1
ATOM 664 N N . ASP A 1 81 ? -0.432 12.002 -8.050 1.00 86.62 81 ASP A N 1
ATOM 665 C CA . ASP A 1 81 ? -0.521 10.558 -8.243 1.00 86.62 81 ASP A CA 1
ATOM 666 C C . ASP A 1 81 ? 0.725 10.034 -8.960 1.00 86.62 81 ASP A C 1
ATOM 668 O O . ASP A 1 81 ? 1.269 9.007 -8.583 1.00 86.62 81 ASP A O 1
ATOM 672 N N . ARG A 1 82 ? 1.217 10.773 -9.963 1.00 84.50 82 ARG A N 1
ATOM 673 C CA . ARG A 1 82 ? 2.395 10.386 -10.751 1.00 84.50 82 ARG A CA 1
ATOM 674 C C . ARG A 1 82 ? 3.664 10.387 -9.913 1.00 84.50 82 ARG A C 1
ATOM 676 O O . ARG A 1 82 ? 4.439 9.446 -9.997 1.00 84.50 82 ARG A O 1
ATOM 683 N N . PHE A 1 83 ? 3.863 11.430 -9.117 1.00 86.81 83 PHE A N 1
ATOM 684 C CA . PHE A 1 83 ? 5.017 11.567 -8.245 1.00 86.81 83 PHE A CA 1
ATOM 685 C C . PHE A 1 83 ? 5.029 10.451 -7.199 1.00 86.81 83 PHE A C 1
ATOM 687 O O . PHE A 1 83 ? 6.022 9.738 -7.077 1.00 86.81 83 PHE A O 1
ATOM 694 N N . LEU A 1 84 ? 3.902 10.239 -6.513 1.00 89.75 84 LEU A N 1
ATOM 695 C CA . LEU A 1 84 ? 3.796 9.201 -5.489 1.00 89.75 84 LEU A CA 1
ATOM 696 C C . LEU A 1 84 ? 3.957 7.798 -6.080 1.00 89.75 84 LEU A C 1
ATOM 698 O O . LEU A 1 84 ? 4.726 7.019 -5.536 1.00 89.75 84 LEU A O 1
ATOM 702 N N . LEU A 1 85 ? 3.331 7.501 -7.224 1.00 89.88 85 LEU A N 1
ATOM 703 C CA . LEU A 1 85 ? 3.509 6.211 -7.899 1.00 89.88 85 LEU A CA 1
ATOM 704 C C . LEU A 1 85 ? 4.939 6.009 -8.411 1.00 89.88 85 LEU A C 1
ATOM 706 O O . LEU A 1 85 ? 5.417 4.883 -8.411 1.00 89.88 85 LEU A O 1
ATOM 710 N N . SER A 1 86 ? 5.635 7.069 -8.834 1.00 87.75 86 SER A N 1
ATOM 711 C CA . SER A 1 86 ? 7.039 6.958 -9.246 1.00 87.75 86 SER A CA 1
ATOM 712 C C . SER A 1 86 ? 7.972 6.669 -8.072 1.00 87.75 86 SER A C 1
ATOM 714 O O . SER A 1 86 ? 8.861 5.837 -8.209 1.00 87.75 86 SER A O 1
ATOM 716 N N . GLU A 1 87 ? 7.749 7.293 -6.909 1.00 87.75 87 GLU A N 1
ATOM 717 C CA . GLU A 1 87 ? 8.448 6.896 -5.682 1.00 87.75 87 GLU A CA 1
ATOM 718 C C . GLU A 1 87 ? 8.111 5.453 -5.334 1.00 87.75 87 GLU A C 1
ATOM 720 O O . GLU A 1 87 ? 9.007 4.655 -5.072 1.00 87.75 87 GLU A O 1
ATOM 725 N N . ASP A 1 88 ? 6.826 5.104 -5.409 1.00 90.56 88 ASP A N 1
ATOM 726 C CA . ASP A 1 88 ? 6.396 3.775 -5.031 1.00 90.56 88 ASP A CA 1
ATOM 727 C C . ASP A 1 88 ? 6.981 2.693 -5.966 1.00 90.56 88 ASP A C 1
ATOM 729 O O . ASP A 1 88 ? 7.256 1.572 -5.535 1.00 90.56 88 ASP A O 1
ATOM 733 N N . PHE A 1 89 ? 7.202 3.019 -7.239 1.00 90.75 89 PHE A N 1
ATOM 734 C CA . PHE A 1 89 ? 7.917 2.168 -8.184 1.00 90.75 89 PHE A CA 1
ATOM 735 C C . PHE A 1 89 ? 9.415 2.094 -7.881 1.00 90.75 89 PHE A C 1
ATOM 737 O O . PHE A 1 89 ? 9.989 1.010 -7.922 1.00 90.75 89 PHE A O 1
ATOM 744 N N . ASN A 1 90 ? 10.044 3.229 -7.559 1.00 89.94 90 ASN A N 1
ATOM 745 C CA . ASN A 1 90 ? 11.473 3.290 -7.260 1.00 89.94 90 ASN A CA 1
ATOM 746 C C . ASN A 1 90 ? 11.849 2.421 -6.057 1.00 89.94 90 ASN A C 1
ATOM 748 O O . ASN A 1 90 ? 12.889 1.772 -6.099 1.00 89.94 90 ASN A O 1
ATOM 752 N N . ASP A 1 91 ? 10.994 2.350 -5.035 1.00 88.00 91 ASP A N 1
ATOM 753 C CA . ASP A 1 91 ? 11.209 1.452 -3.892 1.00 88.00 91 ASP A CA 1
ATOM 754 C C . ASP A 1 91 ? 11.226 -0.033 -4.302 1.00 88.00 91 ASP A C 1
ATOM 756 O O . ASP A 1 91 ? 11.845 -0.844 -3.626 1.00 88.00 91 ASP A O 1
ATOM 760 N N . LEU A 1 92 ? 10.546 -0.399 -5.397 1.00 89.50 92 LEU A N 1
ATOM 761 C CA . LEU A 1 92 ? 10.504 -1.771 -5.913 1.00 89.50 92 LEU A CA 1
ATOM 762 C C . LEU A 1 92 ? 11.629 -2.068 -6.910 1.00 89.50 92 LEU A C 1
ATOM 764 O O . LEU A 1 92 ? 11.805 -3.222 -7.292 1.00 89.50 92 LEU A O 1
ATOM 768 N N . LEU A 1 93 ? 12.375 -1.059 -7.377 1.00 90.00 93 LEU A N 1
ATOM 769 C CA . LEU A 1 93 ? 13.370 -1.249 -8.437 1.00 90.00 93 LEU A CA 1
ATOM 770 C C . LEU A 1 93 ? 14.476 -2.221 -8.036 1.00 90.00 93 LEU A C 1
ATOM 772 O O . LEU A 1 93 ? 14.946 -2.966 -8.891 1.00 90.00 93 LEU A O 1
ATOM 776 N N . GLU A 1 94 ? 14.896 -2.215 -6.772 1.00 89.69 94 GLU A N 1
ATOM 777 C CA . GLU A 1 94 ? 15.920 -3.141 -6.282 1.00 89.69 94 GLU A CA 1
ATOM 778 C C . GLU A 1 94 ? 15.449 -4.594 -6.423 1.00 89.69 94 GLU A C 1
ATOM 780 O O . GLU A 1 94 ? 16.113 -5.389 -7.093 1.00 89.69 94 GLU A O 1
ATOM 785 N N . ASP A 1 95 ? 14.248 -4.897 -5.926 1.00 92.06 95 ASP A N 1
ATOM 786 C CA . ASP A 1 95 ? 13.636 -6.225 -6.026 1.00 92.06 95 ASP A CA 1
ATOM 787 C C . ASP A 1 95 ? 13.385 -6.628 -7.488 1.00 92.06 95 ASP A C 1
ATOM 789 O O . ASP A 1 95 ? 13.692 -7.748 -7.902 1.00 92.06 95 ASP A O 1
ATOM 793 N N . ILE A 1 96 ? 12.864 -5.709 -8.310 1.00 92.00 96 ILE A N 1
ATOM 794 C CA . ILE A 1 96 ? 12.611 -5.953 -9.738 1.00 92.00 96 ILE A CA 1
ATOM 795 C C . ILE A 1 96 ? 13.916 -6.287 -10.464 1.00 92.00 96 ILE A C 1
ATOM 797 O O . ILE A 1 96 ? 13.958 -7.249 -11.235 1.00 92.00 96 ILE A O 1
ATOM 801 N N . ASN A 1 97 ? 14.980 -5.515 -10.228 1.00 91.88 97 ASN A N 1
ATOM 802 C CA . ASN A 1 97 ? 16.279 -5.738 -10.858 1.00 91.88 97 ASN A CA 1
ATOM 803 C C . ASN A 1 97 ? 16.877 -7.076 -10.419 1.00 91.88 97 ASN A C 1
ATOM 805 O O . ASN A 1 97 ? 17.325 -7.842 -11.270 1.00 91.88 97 ASN A O 1
ATOM 809 N N . GLN A 1 98 ? 16.795 -7.409 -9.128 1.00 93.56 98 GLN A N 1
ATOM 810 C CA . GLN A 1 98 ? 17.264 -8.693 -8.611 1.00 93.56 98 GLN A CA 1
ATOM 811 C C . GLN A 1 98 ? 16.539 -9.877 -9.268 1.00 93.56 98 GLN A C 1
ATOM 813 O O . GLN A 1 98 ? 17.172 -10.852 -9.681 1.00 93.56 98 GLN A O 1
ATOM 818 N N . VAL A 1 99 ? 15.213 -9.796 -9.404 1.00 93.88 99 VAL A N 1
ATOM 819 C CA . VAL A 1 99 ? 14.411 -10.826 -10.081 1.00 93.88 99 VAL A CA 1
ATOM 820 C C . VAL A 1 99 ? 14.769 -10.901 -11.569 1.00 93.88 99 VAL A C 1
ATOM 822 O O . VAL A 1 99 ? 14.888 -11.997 -12.122 1.00 93.88 99 VAL A O 1
ATOM 825 N N . CYS A 1 100 ? 15.001 -9.768 -12.233 1.00 95.25 100 CYS A N 1
ATOM 826 C CA . CYS A 1 100 ? 15.430 -9.759 -13.631 1.00 95.25 100 CYS A CA 1
ATOM 827 C C . CYS A 1 100 ? 16.781 -10.427 -13.831 1.00 95.25 100 CYS A C 1
ATOM 829 O O . CYS A 1 100 ? 16.912 -11.244 -14.743 1.00 95.25 100 CYS A O 1
ATOM 831 N N . ASP A 1 101 ? 17.750 -10.139 -12.968 1.00 95.56 101 ASP A N 1
ATOM 832 C CA . ASP A 1 101 ? 19.071 -10.757 -13.014 1.00 95.56 101 ASP A CA 1
ATOM 833 C C . ASP A 1 101 ? 18.971 -12.274 -12.816 1.00 95.56 101 ASP A C 1
ATOM 835 O O . ASP A 1 101 ? 19.538 -13.045 -13.598 1.00 95.56 101 ASP A O 1
ATOM 839 N N . LEU A 1 102 ? 18.168 -12.714 -11.839 1.00 97.06 102 LEU A N 1
ATOM 840 C CA . LEU A 1 102 ? 17.915 -14.132 -11.572 1.00 97.06 102 LEU A CA 1
ATOM 841 C C . LEU A 1 102 ? 17.331 -14.856 -12.796 1.00 97.06 102 LEU A C 1
ATOM 843 O O . LEU A 1 102 ? 17.739 -15.975 -13.116 1.00 97.06 102 LEU A O 1
ATOM 847 N N . HIS A 1 103 ? 16.403 -14.210 -13.502 1.00 96.38 103 HIS A N 1
ATOM 848 C CA . HIS A 1 103 ? 15.720 -14.774 -14.668 1.00 96.38 103 HIS A CA 1
ATOM 849 C C . HIS A 1 103 ? 16.356 -14.399 -16.017 1.00 96.38 103 HIS A C 1
ATOM 851 O O . HIS A 1 103 ? 15.838 -14.794 -17.063 1.00 96.38 103 HIS A O 1
ATOM 857 N N . ARG A 1 104 ? 17.491 -13.684 -16.019 1.00 96.12 104 ARG A N 1
ATOM 858 C CA . ARG A 1 104 ? 18.189 -13.180 -17.219 1.00 96.12 104 ARG A CA 1
ATOM 859 C C . ARG A 1 104 ? 17.291 -12.341 -18.138 1.00 96.12 104 ARG A C 1
ATOM 861 O O . ARG A 1 104 ? 17.385 -12.419 -19.365 1.00 96.12 104 ARG A O 1
ATOM 868 N N . LEU A 1 105 ? 16.413 -11.544 -17.541 1.00 95.62 105 LEU A N 1
ATOM 869 C CA . LEU A 1 105 ? 15.555 -10.590 -18.235 1.00 95.62 105 LEU A CA 1
ATOM 870 C C . LEU A 1 105 ? 16.258 -9.234 -18.336 1.00 95.62 105 LEU A C 1
ATOM 872 O O . LEU A 1 105 ? 17.034 -8.856 -17.466 1.00 95.62 105 LEU A O 1
ATOM 876 N N . ASN A 1 106 ? 15.982 -8.479 -19.401 1.00 92.50 106 ASN A N 1
ATOM 877 C CA . ASN A 1 106 ? 16.473 -7.108 -19.519 1.00 92.50 106 ASN A CA 1
ATOM 878 C C . ASN A 1 106 ? 15.480 -6.154 -18.822 1.00 92.50 106 ASN A C 1
ATOM 880 O O . ASN A 1 106 ? 14.383 -5.971 -19.363 1.00 92.50 106 ASN A O 1
ATOM 884 N N . PRO A 1 107 ? 15.841 -5.515 -17.690 1.00 88.56 107 PRO A N 1
ATOM 885 C CA . PRO A 1 107 ? 14.919 -4.668 -16.927 1.00 88.56 107 PRO A CA 1
ATOM 886 C C . PRO A 1 107 ? 14.412 -3.464 -17.736 1.00 88.56 107 PRO A C 1
ATOM 888 O O . PRO A 1 107 ? 13.250 -3.083 -17.622 1.00 88.56 107 PRO A O 1
ATOM 891 N N . TYR A 1 108 ? 15.223 -2.932 -18.658 1.00 87.69 108 TYR A N 1
ATOM 892 C CA . TYR A 1 108 ? 14.839 -1.825 -19.545 1.00 87.69 108 TYR A CA 1
ATOM 893 C C . TYR A 1 108 ? 13.785 -2.209 -20.594 1.00 87.69 108 TYR A C 1
ATOM 895 O O . TYR A 1 108 ? 13.278 -1.344 -21.305 1.00 87.69 108 TYR A O 1
ATOM 903 N N . LYS A 1 109 ? 13.476 -3.504 -20.736 1.00 91.56 109 LYS A N 1
ATOM 904 C CA . LYS A 1 109 ? 12.449 -3.999 -21.660 1.00 91.56 109 LYS A CA 1
ATOM 905 C C . LYS A 1 109 ? 11.137 -4.381 -20.976 1.00 91.56 109 LYS A C 1
ATOM 907 O O . LYS A 1 109 ? 10.180 -4.653 -21.692 1.00 91.56 109 LYS A O 1
ATOM 912 N N . LEU A 1 110 ? 11.077 -4.387 -19.642 1.00 89.38 110 LEU A N 1
ATOM 913 C CA . LEU A 1 110 ? 9.878 -4.801 -18.900 1.00 89.38 110 LEU A CA 1
ATOM 914 C C . LEU A 1 110 ? 8.692 -3.869 -19.118 1.00 89.38 110 LEU A C 1
ATOM 916 O O . LEU A 1 110 ? 7.571 -4.341 -19.258 1.00 89.38 110 LEU A O 1
ATOM 920 N N . PHE A 1 111 ? 8.957 -2.563 -19.133 1.00 91.81 111 PHE A N 1
ATOM 921 C CA . PHE A 1 111 ? 7.934 -1.532 -19.229 1.00 91.81 111 PHE A CA 1
ATOM 922 C C . PHE A 1 111 ? 8.266 -0.607 -20.398 1.00 91.81 111 PHE A C 1
ATOM 924 O O . PHE A 1 111 ? 9.340 -0.006 -20.441 1.00 91.81 111 PHE A O 1
ATOM 931 N N . GLN A 1 112 ? 7.351 -0.509 -21.356 1.00 89.88 112 GLN A N 1
ATOM 932 C CA . GLN A 1 112 ? 7.452 0.335 -22.551 1.00 89.88 112 GLN A CA 1
ATOM 933 C C . GLN A 1 112 ? 6.627 1.618 -22.427 1.00 89.88 112 GLN A C 1
ATOM 935 O O . GLN A 1 112 ? 6.790 2.553 -23.212 1.00 89.88 112 GLN A O 1
ATOM 940 N N . SER A 1 113 ? 5.745 1.679 -21.433 1.00 90.62 113 SER A N 1
ATOM 941 C CA . SER A 1 113 ? 4.882 2.822 -21.181 1.00 90.62 113 SER A CA 1
ATOM 942 C C . SER A 1 113 ? 4.723 3.086 -19.687 1.00 90.62 113 SER A C 1
ATOM 944 O O . SER A 1 113 ? 4.963 2.232 -18.833 1.00 90.62 113 SER A O 1
ATOM 946 N N . ARG A 1 114 ? 4.294 4.305 -19.357 1.00 88.25 114 ARG A N 1
ATOM 947 C CA . ARG A 1 114 ? 3.945 4.668 -17.979 1.00 88.25 114 ARG A CA 1
ATOM 948 C C . ARG A 1 114 ? 2.740 3.864 -17.496 1.00 88.25 114 ARG A C 1
ATOM 950 O O . ARG A 1 114 ? 2.652 3.531 -16.321 1.00 88.25 114 ARG A O 1
ATOM 957 N N . GLU A 1 115 ? 1.798 3.608 -18.390 1.00 90.44 115 GLU A N 1
ATOM 958 C CA . GLU A 1 115 ? 0.576 2.869 -18.114 1.00 90.44 115 GLU A CA 1
ATOM 959 C C . GLU A 1 115 ? 0.906 1.437 -17.664 1.00 90.44 115 GLU A C 1
ATOM 961 O O . GLU A 1 115 ? 0.381 1.005 -16.644 1.00 90.44 115 GLU A O 1
ATOM 966 N N . GLU A 1 116 ? 1.883 0.777 -18.295 1.00 92.94 116 GLU A N 1
ATOM 967 C CA . GLU A 1 116 ? 2.380 -0.538 -17.857 1.00 92.94 116 GLU A CA 1
ATOM 968 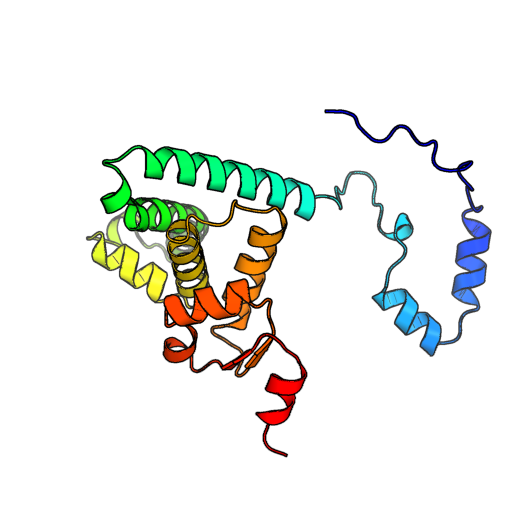C C . GLU A 1 116 ? 2.996 -0.520 -16.451 1.00 92.94 116 GLU A C 1
ATOM 970 O O . GLU A 1 116 ? 2.778 -1.450 -15.679 1.00 92.94 116 GLU A O 1
ATOM 975 N N . ILE A 1 117 ? 3.718 0.544 -16.076 1.00 90.88 117 ILE A N 1
ATOM 976 C CA . ILE A 1 117 ? 4.254 0.697 -14.710 1.00 90.88 117 ILE A CA 1
ATOM 977 C C . ILE A 1 117 ? 3.112 0.810 -13.695 1.00 90.88 117 ILE A C 1
ATOM 979 O O . ILE A 1 117 ? 3.140 0.188 -12.632 1.00 90.88 117 ILE A O 1
ATOM 983 N N . ILE A 1 118 ? 2.092 1.609 -14.016 1.00 90.94 118 ILE A N 1
ATOM 984 C CA . ILE A 1 118 ? 0.926 1.791 -13.147 1.00 90.94 118 ILE A CA 1
ATOM 985 C C . ILE A 1 118 ? 0.168 0.471 -12.999 1.00 90.94 118 ILE A C 1
ATOM 987 O O . ILE A 1 118 ? -0.223 0.117 -11.887 1.00 90.94 118 ILE A O 1
ATOM 991 N N . ASP A 1 119 ? -0.034 -0.253 -14.095 1.00 92.62 119 ASP A N 1
ATOM 992 C CA . ASP A 1 119 ? -0.727 -1.538 -14.084 1.00 92.62 119 ASP A CA 1
ATOM 993 C C . ASP A 1 119 ? 0.071 -2.594 -13.313 1.00 92.62 119 ASP A C 1
ATOM 995 O O . ASP A 1 119 ? -0.514 -3.347 -12.535 1.00 92.62 119 ASP A O 1
ATOM 999 N N . PHE A 1 120 ? 1.403 -2.583 -13.417 1.00 93.00 120 PHE A N 1
ATOM 1000 C CA . PHE A 1 120 ? 2.276 -3.430 -12.608 1.00 93.00 120 PHE A CA 1
ATOM 1001 C C . PHE A 1 120 ? 2.130 -3.149 -11.109 1.00 93.00 120 PHE A C 1
ATOM 1003 O O . PHE A 1 120 ? 1.862 -4.076 -10.346 1.00 93.00 120 PHE A O 1
ATOM 1010 N N . ILE A 1 121 ? 2.213 -1.885 -10.678 1.00 92.38 121 ILE A N 1
ATOM 1011 C CA . ILE A 1 121 ? 1.988 -1.515 -9.268 1.00 92.38 121 ILE A CA 1
ATOM 1012 C C . ILE A 1 121 ? 0.615 -2.003 -8.797 1.00 92.38 121 ILE A C 1
ATOM 1014 O O . ILE A 1 121 ? 0.500 -2.595 -7.726 1.00 92.38 121 ILE A O 1
ATOM 1018 N N . LYS A 1 122 ? -0.425 -1.794 -9.612 1.00 92.94 122 LYS A N 1
ATOM 1019 C CA . LYS A 1 122 ? -1.799 -2.206 -9.295 1.00 92.94 122 LYS A CA 1
ATOM 1020 C C . LYS A 1 122 ? -2.002 -3.720 -9.282 1.00 92.94 122 LYS A C 1
ATOM 1022 O O . LYS A 1 122 ? -2.982 -4.181 -8.696 1.00 92.94 122 LYS A O 1
ATOM 1027 N N . SER A 1 123 ? -1.127 -4.470 -9.951 1.00 94.62 123 SER A N 1
ATOM 1028 C CA . SER A 1 123 ? -1.167 -5.933 -10.004 1.00 94.62 123 SER A CA 1
ATOM 1029 C C . SER A 1 123 ? -0.631 -6.590 -8.732 1.00 94.62 123 SER A C 1
ATOM 1031 O O . SER A 1 123 ? -0.987 -7.731 -8.453 1.00 94.62 123 SER A O 1
ATOM 1033 N N . VAL A 1 124 ? 0.173 -5.870 -7.941 1.00 95.12 124 VAL A N 1
ATOM 1034 C CA . VAL A 1 124 ? 0.670 -6.320 -6.636 1.00 95.12 124 VAL A CA 1
ATOM 1035 C C . VAL A 1 124 ? -0.281 -5.795 -5.553 1.00 95.12 124 VAL A C 1
ATOM 1037 O O . VAL A 1 124 ? -0.238 -4.598 -5.259 1.00 95.12 124 VAL A O 1
ATOM 1040 N N . PRO A 1 125 ? -1.131 -6.636 -4.925 1.00 97.25 125 PRO A N 1
ATOM 1041 C CA . PRO A 1 125 ? -2.218 -6.159 -4.062 1.00 97.25 125 PRO A CA 1
ATOM 1042 C C . PRO A 1 125 ? -1.755 -5.269 -2.906 1.00 97.25 125 PRO A C 1
ATOM 1044 O O . PRO A 1 125 ? -2.358 -4.234 -2.625 1.00 97.25 125 PRO A O 1
ATOM 1047 N N . THR A 1 126 ? -0.638 -5.630 -2.272 1.00 96.44 126 THR A N 1
ATOM 1048 C CA . THR A 1 126 ? -0.070 -4.846 -1.170 1.00 96.44 126 THR A CA 1
ATOM 1049 C C . THR A 1 126 ? 0.414 -3.479 -1.634 1.00 96.44 126 THR A C 1
ATOM 1051 O O . THR A 1 126 ? 0.193 -2.476 -0.953 1.00 96.44 126 THR A O 1
ATOM 1054 N N . ARG A 1 127 ? 1.018 -3.398 -2.825 1.00 95.19 127 ARG A N 1
ATOM 1055 C CA . ARG A 1 127 ? 1.481 -2.122 -3.372 1.00 95.19 127 ARG A CA 1
ATOM 1056 C C . ARG A 1 127 ? 0.325 -1.252 -3.829 1.00 95.19 127 ARG A C 1
ATOM 1058 O O . ARG A 1 127 ? 0.305 -0.071 -3.503 1.00 95.19 127 ARG A O 1
ATOM 1065 N N . ASP A 1 128 ? -0.656 -1.837 -4.504 1.00 96.88 128 ASP A N 1
ATOM 1066 C CA . ASP A 1 128 ? -1.875 -1.146 -4.910 1.00 96.88 128 ASP A CA 1
ATOM 1067 C C . ASP A 1 128 ? -2.564 -0.463 -3.722 1.00 96.88 128 ASP A C 1
ATOM 1069 O O . ASP A 1 128 ? -2.849 0.736 -3.774 1.00 96.88 128 ASP A O 1
ATOM 1073 N N . VAL A 1 129 ? -2.776 -1.205 -2.629 1.00 97.94 129 VAL A N 1
ATOM 1074 C CA . VAL A 1 129 ? -3.392 -0.672 -1.410 1.00 97.94 129 VAL A CA 1
ATOM 1075 C C . VAL A 1 129 ? -2.520 0.416 -0.793 1.00 97.94 129 VAL A C 1
ATOM 1077 O O . VAL A 1 129 ? -3.031 1.501 -0.508 1.00 97.94 129 VAL A O 1
ATOM 1080 N N . PHE A 1 130 ? -1.215 0.175 -0.626 1.00 96.88 130 PHE A N 1
ATOM 1081 C CA . PHE A 1 130 ? -0.291 1.164 -0.062 1.00 96.88 130 PHE A CA 1
ATOM 1082 C C . PHE A 1 130 ? -0.330 2.488 -0.842 1.00 96.88 130 PHE A C 1
ATOM 1084 O O . PHE A 1 130 ? -0.576 3.550 -0.259 1.00 96.88 130 PHE A O 1
ATOM 1091 N N . SER A 1 131 ? -0.157 2.428 -2.166 1.00 95.50 131 SER A N 1
ATOM 1092 C CA . SER A 1 131 ? -0.167 3.595 -3.050 1.00 95.50 131 SER A CA 1
ATOM 1093 C C . SER A 1 131 ? -1.511 4.320 -3.009 1.00 95.50 131 SER A C 1
ATOM 1095 O O . SER A 1 131 ? -1.560 5.545 -2.872 1.00 95.50 131 SER A O 1
ATOM 1097 N N . ALA A 1 132 ? -2.625 3.586 -3.077 1.00 95.88 132 ALA A N 1
ATOM 1098 C CA . ALA A 1 132 ? -3.962 4.171 -3.073 1.00 95.88 132 ALA A CA 1
ATOM 1099 C C . ALA A 1 132 ? -4.303 4.859 -1.739 1.00 95.88 132 ALA A C 1
ATOM 1101 O O . ALA A 1 132 ? -4.848 5.972 -1.748 1.00 95.88 132 ALA A O 1
ATOM 1102 N N . LEU A 1 133 ? -3.950 4.251 -0.601 1.00 96.25 133 LEU A N 1
ATOM 1103 C CA . LEU A 1 133 ? -4.108 4.862 0.720 1.00 96.25 133 LEU A CA 1
ATOM 1104 C C . LEU A 1 133 ? -3.250 6.123 0.849 1.00 96.25 133 LEU A C 1
ATOM 1106 O O . LEU A 1 133 ? -3.767 7.173 1.238 1.00 96.25 133 LEU A O 1
ATOM 1110 N N . ARG A 1 134 ? -1.973 6.058 0.454 1.00 93.94 134 ARG A N 1
ATOM 1111 C CA . ARG A 1 134 ? -1.035 7.190 0.502 1.00 93.94 134 ARG A CA 1
ATOM 1112 C C . ARG A 1 134 ? -1.507 8.362 -0.367 1.00 93.94 134 ARG A C 1
ATOM 1114 O O . ARG A 1 134 ? -1.551 9.496 0.113 1.00 93.94 134 ARG A O 1
ATOM 1121 N N . ILE A 1 135 ? -1.927 8.109 -1.609 1.00 93.31 135 ILE A N 1
ATOM 1122 C CA . ILE A 1 135 ? -2.480 9.130 -2.521 1.00 93.31 135 ILE A CA 1
ATOM 1123 C C . ILE A 1 135 ? -3.739 9.765 -1.925 1.00 93.31 135 ILE A C 1
ATOM 1125 O O . ILE A 1 135 ? -3.886 10.991 -1.912 1.00 93.31 135 ILE A O 1
ATOM 1129 N N . THR A 1 136 ? -4.655 8.945 -1.411 1.00 93.44 136 THR A N 1
ATOM 1130 C CA . THR A 1 136 ? -5.920 9.425 -0.839 1.00 93.44 136 THR A CA 1
ATOM 1131 C C . THR A 1 136 ? -5.677 10.247 0.427 1.00 93.44 136 THR A C 1
ATOM 1133 O O . THR A 1 136 ? -6.274 11.312 0.596 1.00 93.44 136 THR A O 1
ATOM 1136 N N . ARG A 1 137 ? -4.720 9.834 1.263 1.00 92.12 137 ARG A N 1
ATOM 1137 C CA . ARG A 1 137 ? -4.276 10.578 2.445 1.00 92.12 137 ARG A CA 1
ATOM 1138 C C . ARG A 1 137 ? -3.705 11.949 2.085 1.00 92.12 137 ARG A C 1
ATOM 1140 O O . ARG A 1 137 ? -4.105 12.932 2.700 1.00 92.12 137 ARG A O 1
ATOM 1147 N N . HIS A 1 138 ? -2.855 12.037 1.057 1.00 90.38 138 HIS A N 1
ATOM 1148 C CA . HIS A 1 138 ? -2.314 13.310 0.545 1.00 90.38 138 HIS A CA 1
ATOM 1149 C C . HIS A 1 138 ? -3.395 14.256 0.007 1.00 90.38 138 HIS A C 1
ATOM 1151 O O . HIS A 1 138 ? -3.262 15.479 0.074 1.00 90.38 138 HIS A O 1
ATOM 1157 N N . ARG A 1 139 ? -4.499 13.715 -0.520 1.00 87.94 139 ARG A N 1
ATOM 1158 C CA . ARG A 1 139 ? -5.640 14.526 -0.974 1.00 87.94 139 ARG A CA 1
ATOM 1159 C C . ARG A 1 139 ? -6.441 15.118 0.189 1.00 87.94 139 ARG A C 1
ATOM 1161 O O . ARG A 1 139 ? -7.071 16.163 -0.004 1.00 87.94 139 ARG A O 1
ATOM 1168 N N . ASN A 1 140 ? -6.404 14.504 1.374 1.00 84.44 140 ASN A N 1
ATOM 1169 C CA . ASN A 1 140 ? -7.070 15.007 2.573 1.00 84.44 140 ASN A CA 1
ATOM 1170 C C . ASN A 1 140 ? -6.181 16.005 3.339 1.00 84.44 140 ASN A C 1
ATOM 1172 O O . ASN A 1 140 ? -5.353 15.635 4.166 1.00 84.44 140 ASN A O 1
ATOM 1176 N N . LYS A 1 141 ? -6.399 17.299 3.086 1.00 71.50 141 LYS A N 1
ATOM 1177 C CA . LYS A 1 141 ? -5.561 18.396 3.604 1.00 71.50 141 LYS A CA 1
ATOM 1178 C C . LYS A 1 141 ? -5.801 18.768 5.068 1.00 71.50 141 LYS A C 1
ATOM 1180 O O . LYS A 1 141 ? -5.082 19.608 5.597 1.00 71.50 141 LYS A O 1
ATOM 1185 N N . GLN A 1 142 ? -6.840 18.227 5.699 1.00 76.94 142 GLN A N 1
ATOM 1186 C CA . GLN A 1 142 ? -7.252 18.677 7.032 1.00 76.94 142 GLN A CA 1
ATOM 1187 C C . GLN A 1 142 ? -6.356 18.133 8.148 1.00 76.94 142 GLN A C 1
ATOM 1189 O O . GLN A 1 142 ? -6.340 18.697 9.238 1.00 76.94 142 GLN A O 1
ATOM 1194 N N . LYS A 1 143 ? -5.603 17.059 7.885 1.00 80.94 143 LYS A N 1
ATOM 1195 C CA . LYS A 1 143 ? -4.741 16.410 8.874 1.00 80.94 143 LYS A CA 1
ATOM 1196 C C . LYS A 1 143 ? -3.292 16.365 8.409 1.00 80.94 143 LYS A C 1
ATOM 1198 O O . LYS A 1 143 ? -3.018 15.955 7.281 1.00 80.94 143 LYS A O 1
ATOM 1203 N N . ARG A 1 144 ? -2.374 16.740 9.301 1.00 88.12 144 ARG A N 1
ATOM 1204 C CA . ARG A 1 144 ? -0.925 16.574 9.107 1.00 88.12 144 ARG A CA 1
ATOM 1205 C C . ARG A 1 144 ? -0.542 15.106 9.163 1.00 88.12 144 ARG A C 1
ATOM 1207 O O . ARG A 1 144 ? -1.284 14.325 9.745 1.00 88.12 144 ARG A O 1
ATOM 1214 N N . TRP A 1 145 ? 0.573 14.751 8.539 1.00 90.75 145 TRP A N 1
ATOM 1215 C CA . TRP A 1 145 ? 1.137 13.411 8.677 1.00 90.75 145 TRP A CA 1
ATOM 1216 C C . TRP A 1 145 ? 1.676 13.202 10.090 1.00 90.75 145 TRP A C 1
ATOM 1218 O O . TRP A 1 145 ? 2.345 14.080 10.638 1.00 90.75 145 TRP A O 1
ATOM 1228 N N . GLU A 1 146 ? 1.388 12.039 10.656 1.00 89.81 146 GLU A N 1
ATOM 1229 C CA . GLU A 1 146 ? 1.812 11.635 11.992 1.00 89.81 146 GLU A CA 1
ATOM 1230 C C . GLU A 1 146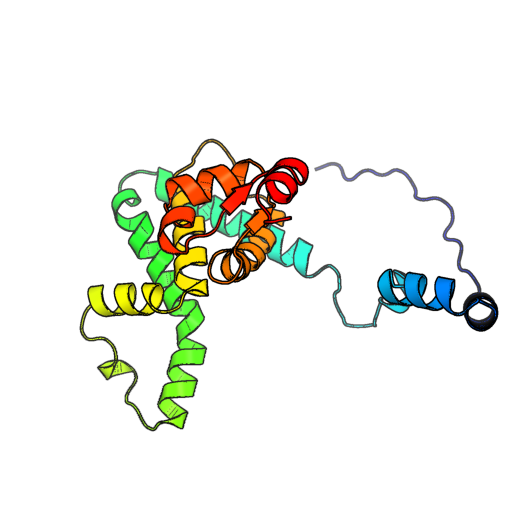 ? 2.756 10.435 11.925 1.00 89.81 146 GLU A C 1
ATOM 1232 O O . GLU A 1 146 ? 2.797 9.690 10.948 1.00 89.81 146 GLU A O 1
ATOM 1237 N N . GLN A 1 147 ? 3.534 10.241 12.987 1.00 86.31 147 GLN A N 1
ATOM 1238 C CA . GLN A 1 147 ? 4.531 9.176 13.076 1.00 86.31 147 GLN A CA 1
ATOM 1239 C C . GLN A 1 147 ? 3.932 7.777 12.861 1.00 86.31 147 GLN A C 1
ATOM 1241 O O . GLN A 1 147 ? 4.557 6.939 12.210 1.00 86.31 147 GLN A O 1
ATOM 1246 N N . HIS A 1 148 ? 2.726 7.537 13.382 1.00 87.94 148 HIS A N 1
ATOM 1247 C CA . HIS A 1 148 ? 2.046 6.245 13.285 1.00 87.94 148 HIS A CA 1
ATOM 1248 C C . HIS A 1 148 ? 1.425 5.985 11.907 1.00 87.94 148 HIS A C 1
ATOM 1250 O O . HIS A 1 148 ? 1.283 4.821 11.539 1.00 87.94 148 HIS A O 1
ATOM 1256 N N . ASP A 1 149 ? 1.183 7.029 11.095 1.00 91.56 149 ASP A N 1
ATOM 1257 C CA . ASP A 1 149 ? 0.592 6.875 9.756 1.00 91.56 149 ASP A CA 1
ATOM 1258 C C . ASP A 1 149 ? 1.422 5.907 8.885 1.00 91.56 149 ASP A C 1
ATOM 1260 O O . ASP A 1 149 ? 0.879 5.220 8.022 1.00 91.56 149 ASP A O 1
ATOM 1264 N N . PHE A 1 150 ? 2.746 5.838 9.086 1.00 90.69 150 PHE A N 1
ATOM 1265 C CA . PHE A 1 150 ? 3.598 4.900 8.351 1.00 90.69 150 PHE A CA 1
ATOM 1266 C C . PHE A 1 150 ? 3.337 3.441 8.734 1.00 90.69 150 PHE A C 1
ATOM 1268 O O . PHE A 1 150 ? 3.194 2.593 7.854 1.00 90.69 150 PHE A O 1
ATOM 1275 N N . ALA A 1 151 ? 3.264 3.149 10.034 1.00 89.62 151 ALA A N 1
ATOM 1276 C CA . ALA A 1 151 ? 3.000 1.802 10.525 1.00 89.62 151 ALA A CA 1
ATOM 1277 C C . ALA A 1 151 ? 1.603 1.332 10.098 1.00 89.62 151 ALA A C 1
ATOM 1279 O O . ALA A 1 151 ? 1.456 0.203 9.628 1.00 89.62 151 ALA A O 1
ATOM 1280 N N . ASP A 1 152 ? 0.613 2.225 10.161 1.00 94.44 152 ASP A N 1
ATOM 1281 C CA . ASP A 1 152 ? -0.742 1.939 9.699 1.00 94.44 152 ASP A CA 1
ATOM 1282 C C . ASP A 1 152 ? -0.783 1.645 8.199 1.00 94.44 152 ASP A C 1
ATOM 1284 O O . ASP A 1 152 ? -1.401 0.667 7.784 1.00 94.44 152 ASP A O 1
ATOM 1288 N N . LEU A 1 153 ? -0.095 2.443 7.373 1.00 95.25 153 LEU A N 1
ATOM 1289 C CA . LEU A 1 153 ? -0.003 2.187 5.933 1.00 95.25 153 LEU A CA 1
ATOM 1290 C C . LEU A 1 153 ? 0.589 0.807 5.641 1.00 95.25 153 LEU A C 1
ATOM 1292 O O . LEU A 1 153 ? 0.054 0.087 4.799 1.00 95.25 153 LEU A O 1
ATOM 1296 N N . LEU A 1 154 ? 1.667 0.428 6.331 1.00 93.31 154 LEU A N 1
ATOM 1297 C CA . LEU A 1 154 ? 2.282 -0.888 6.165 1.00 93.31 154 LEU A CA 1
ATOM 1298 C C . LEU A 1 154 ? 1.323 -2.008 6.586 1.00 93.31 154 LEU A C 1
ATOM 1300 O O . LEU A 1 154 ? 1.098 -2.933 5.807 1.00 93.31 154 LEU A O 1
ATOM 1304 N N . ALA A 1 155 ? 0.707 -1.907 7.763 1.00 95.88 155 ALA A N 1
ATOM 1305 C CA . ALA A 1 155 ? -0.215 -2.923 8.264 1.00 95.88 155 ALA A CA 1
ATOM 1306 C C . ALA A 1 155 ? -1.450 -3.077 7.360 1.00 95.88 155 ALA A C 1
ATOM 1308 O O . ALA A 1 155 ? -1.798 -4.185 6.949 1.00 95.88 155 ALA A O 1
ATOM 1309 N N . LEU A 1 156 ? -2.083 -1.964 6.985 1.00 97.94 156 LEU A N 1
ATOM 1310 C CA . LEU A 1 156 ? -3.280 -1.957 6.145 1.00 97.94 156 LEU A CA 1
ATOM 1311 C C . LEU A 1 156 ? -2.996 -2.412 4.717 1.00 97.94 156 LEU A C 1
ATOM 1313 O O . LEU A 1 156 ? -3.856 -3.053 4.115 1.00 97.94 156 LEU A O 1
ATOM 1317 N N . SER A 1 157 ? -1.796 -2.138 4.193 1.00 97.69 157 SER A N 1
ATOM 1318 C CA . SER A 1 157 ? -1.391 -2.620 2.870 1.00 97.69 157 SER A CA 1
ATOM 1319 C C . SER A 1 157 ? -1.424 -4.141 2.757 1.00 97.69 157 SER A C 1
ATOM 1321 O O . SER A 1 157 ? -1.713 -4.660 1.686 1.00 97.69 157 SER A O 1
ATOM 1323 N N . VAL A 1 158 ? -1.195 -4.854 3.860 1.00 97.56 158 VAL A N 1
ATOM 1324 C CA . VAL A 1 158 ? -1.263 -6.318 3.912 1.00 97.56 158 VAL A CA 1
ATOM 1325 C C . VAL A 1 158 ? -2.646 -6.797 4.345 1.00 97.56 158 VAL A C 1
ATOM 1327 O O . VAL A 1 158 ? -3.161 -7.753 3.776 1.00 97.56 158 VAL A O 1
ATOM 1330 N N . ALA A 1 159 ? -3.276 -6.132 5.313 1.00 97.88 159 ALA A N 1
ATOM 1331 C CA . ALA A 1 159 ? -4.559 -6.574 5.852 1.00 97.88 159 ALA A CA 1
ATOM 1332 C C . ALA A 1 159 ? -5.708 -6.442 4.838 1.00 97.88 159 ALA A C 1
ATOM 1334 O O . ALA A 1 159 ? -6.499 -7.365 4.677 1.00 97.88 159 ALA A O 1
ATOM 1335 N N . ILE A 1 160 ? -5.797 -5.316 4.123 1.00 98.38 160 ILE A N 1
ATOM 1336 C CA . ILE A 1 160 ? -6.909 -5.055 3.198 1.00 98.38 160 ILE A CA 1
ATOM 1337 C C . ILE A 1 160 ? -6.997 -6.086 2.062 1.00 98.38 160 ILE A C 1
ATOM 1339 O O . ILE A 1 160 ? -8.091 -6.562 1.818 1.00 98.38 160 ILE A O 1
ATOM 1343 N N . PRO A 1 161 ? -5.931 -6.468 1.341 1.00 98.12 161 PRO A N 1
ATOM 1344 C CA . PRO A 1 161 ? -6.090 -7.399 0.225 1.00 98.12 161 PRO A CA 1
ATOM 1345 C C . PRO A 1 161 ? -6.304 -8.863 0.639 1.00 98.12 161 PRO A C 1
ATOM 1347 O O . PRO A 1 161 ? -6.657 -9.669 -0.221 1.00 98.12 161 PRO A O 1
ATOM 1350 N N . TYR A 1 162 ? -6.063 -9.226 1.906 1.00 97.69 162 TYR A N 1
ATOM 1351 C CA . TYR A 1 162 ? -6.005 -10.630 2.339 1.00 97.69 162 TYR A CA 1
ATOM 1352 C C . TYR A 1 162 ? -6.928 -10.996 3.507 1.00 97.69 162 TYR A C 1
ATOM 1354 O O . TYR A 1 162 ? -7.032 -12.177 3.833 1.00 97.69 162 TYR A O 1
ATOM 1362 N N . CYS A 1 163 ? -7.593 -10.032 4.142 1.00 96.19 163 CYS A N 1
ATOM 1363 C CA . CYS A 1 163 ? -8.550 -10.292 5.215 1.00 96.19 163 CYS A CA 1
ATOM 1364 C C . CYS A 1 163 ? -9.983 -9.991 4.765 1.00 96.19 163 CYS A C 1
ATOM 1366 O O . CYS A 1 163 ? -10.233 -9.009 4.064 1.00 96.19 163 CYS A O 1
ATOM 1368 N N . ASP A 1 164 ? -10.938 -10.785 5.253 1.00 94.56 164 ASP A N 1
ATOM 1369 C CA . ASP A 1 164 ? -12.370 -10.530 5.051 1.00 94.56 164 ASP A CA 1
ATOM 1370 C C . ASP A 1 164 ? -12.851 -9.312 5.853 1.00 94.56 164 ASP A C 1
ATOM 1372 O O . ASP A 1 164 ? -13.712 -8.556 5.405 1.00 94.56 164 ASP A O 1
ATOM 1376 N N . VAL A 1 165 ? -12.278 -9.098 7.044 1.00 95.75 165 VAL A N 1
ATOM 1377 C CA . VAL A 1 165 ? -12.632 -8.003 7.956 1.00 95.75 165 VAL A CA 1
ATOM 1378 C C . VAL A 1 165 ? -11.364 -7.347 8.494 1.00 95.75 165 VAL A C 1
ATOM 1380 O O . VAL A 1 165 ? -10.461 -8.028 8.976 1.00 95.75 165 VAL A O 1
ATOM 1383 N N . VAL A 1 166 ? -11.310 -6.014 8.458 1.00 96.50 166 VAL A N 1
ATOM 1384 C CA . VAL A 1 166 ? -10.220 -5.219 9.038 1.00 96.50 166 VAL A CA 1
ATOM 1385 C C . VAL A 1 166 ? -10.800 -4.188 9.997 1.00 96.50 166 VAL A C 1
ATOM 1387 O O . VAL A 1 166 ? -11.612 -3.339 9.613 1.00 96.50 166 VAL A O 1
ATOM 1390 N N . VAL A 1 167 ? -10.345 -4.252 11.252 1.00 96.81 167 VAL A N 1
ATOM 1391 C CA . VAL A 1 167 ? -10.658 -3.264 12.288 1.00 96.81 167 VAL A CA 1
ATOM 1392 C C . VAL A 1 167 ? -9.506 -2.269 12.380 1.00 96.81 167 VAL A C 1
ATOM 1394 O O . VAL A 1 167 ? -8.377 -2.650 12.672 1.00 96.81 167 VAL A O 1
ATOM 1397 N N . THR A 1 168 ? -9.767 -0.993 12.113 1.00 95.81 168 THR A N 1
ATOM 1398 C CA . THR A 1 168 ? -8.744 0.065 12.156 1.00 95.81 168 THR A CA 1
ATOM 1399 C C . THR A 1 168 ? -9.350 1.397 12.582 1.00 95.81 168 THR A C 1
ATOM 1401 O O . THR A 1 168 ? -10.566 1.535 12.680 1.00 95.81 168 THR A O 1
ATOM 1404 N N . GLU A 1 169 ? -8.538 2.416 12.837 1.00 94.25 169 GLU A N 1
ATOM 1405 C CA . GLU A 1 169 ? -9.055 3.724 13.218 1.00 94.25 169 GLU A CA 1
ATOM 1406 C C . GLU A 1 169 ? -10.027 4.316 12.179 1.00 94.25 169 GLU A C 1
ATOM 1408 O O . GLU A 1 169 ? -9.986 4.063 10.967 1.00 94.25 169 GLU A O 1
ATOM 1413 N N . LYS A 1 170 ? -10.932 5.168 12.672 1.00 94.88 170 LYS A N 1
ATOM 1414 C CA . LYS A 1 170 ? -12.000 5.782 11.871 1.00 94.88 170 LYS A CA 1
ATOM 1415 C C . LYS A 1 170 ? -11.471 6.504 10.627 1.00 94.88 170 LYS A C 1
ATOM 1417 O O . LYS A 1 170 ? -12.140 6.515 9.592 1.00 94.88 170 LYS A O 1
ATOM 1422 N N . GLN A 1 171 ? -10.297 7.123 10.735 1.00 93.88 171 GLN A N 1
ATOM 1423 C CA . GLN A 1 171 ? -9.649 7.825 9.633 1.00 93.88 171 GLN A CA 1
ATOM 1424 C C . GLN A 1 171 ? -9.279 6.863 8.500 1.00 93.88 171 GLN A C 1
ATOM 1426 O O . GLN A 1 171 ? -9.709 7.092 7.367 1.00 93.88 171 GLN A O 1
ATOM 1431 N N . TRP A 1 172 ? -8.563 5.773 8.783 1.00 96.06 172 TRP A N 1
ATOM 1432 C CA . TRP A 1 172 ? -8.198 4.794 7.759 1.00 96.06 172 TRP A CA 1
ATOM 1433 C C . TRP A 1 172 ? -9.407 4.064 7.178 1.00 96.06 172 TRP A C 1
ATOM 1435 O O . TRP A 1 172 ? -9.445 3.839 5.968 1.00 96.06 172 TRP A O 1
ATOM 1445 N N . CYS A 1 173 ? -10.457 3.813 7.966 1.00 96.6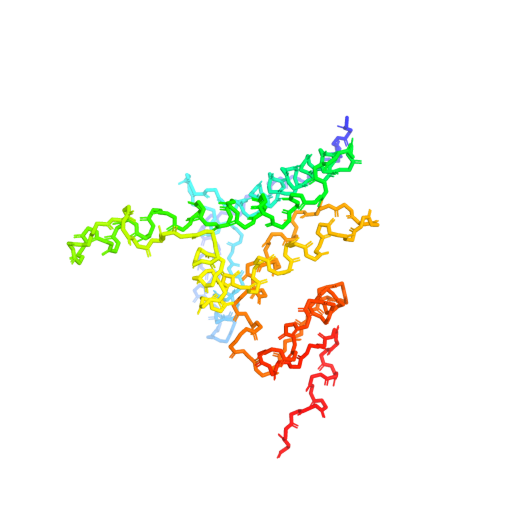2 173 CYS A N 1
ATOM 1446 C CA . CYS A 1 173 ? -11.736 3.334 7.430 1.00 96.62 173 CYS A CA 1
ATOM 1447 C C . CYS A 1 173 ? -12.311 4.283 6.366 1.00 96.62 173 CYS A C 1
ATOM 1449 O O . CYS A 1 173 ? -12.761 3.842 5.307 1.00 96.62 173 CYS A O 1
ATOM 1451 N N . HIS A 1 174 ? -12.304 5.592 6.635 1.00 95.69 174 HIS A N 1
ATOM 1452 C CA . HIS A 1 174 ? -12.811 6.592 5.696 1.00 95.69 174 HIS A CA 1
ATOM 1453 C C . HIS A 1 174 ? -11.950 6.681 4.430 1.00 95.69 174 HIS A C 1
ATOM 1455 O O . HIS A 1 174 ? -12.488 6.661 3.323 1.00 95.69 174 HIS A O 1
ATOM 1461 N N . ILE A 1 175 ? -10.624 6.729 4.585 1.00 96.12 175 ILE A N 1
ATOM 1462 C CA . ILE A 1 175 ? -9.666 6.796 3.471 1.00 96.12 175 ILE A CA 1
ATOM 1463 C C . ILE A 1 175 ? -9.789 5.558 2.576 1.00 96.12 175 ILE A C 1
ATOM 1465 O O . ILE A 1 175 ? -9.874 5.691 1.357 1.00 96.12 175 ILE A O 1
ATOM 1469 N N . THR A 1 176 ? -9.880 4.365 3.167 1.00 97.25 176 THR A N 1
ATOM 1470 C CA . THR A 1 176 ? -10.018 3.097 2.432 1.00 97.25 176 THR A CA 1
ATOM 1471 C C . THR A 1 176 ? -11.287 3.079 1.577 1.00 97.25 176 THR A C 1
ATOM 1473 O O . THR A 1 176 ? -11.233 2.752 0.390 1.00 97.25 176 THR A O 1
ATOM 1476 N N . LYS A 1 177 ? -12.420 3.519 2.145 1.00 96.44 177 LYS A N 1
ATOM 1477 C CA . LYS A 1 177 ? -13.705 3.636 1.430 1.00 96.44 177 LYS A CA 1
ATOM 1478 C C . LYS A 1 177 ? -13.666 4.705 0.337 1.00 96.44 177 LYS A C 1
ATOM 1480 O O . LYS A 1 177 ? -14.211 4.505 -0.747 1.00 96.44 177 LYS A O 1
ATOM 1485 N N . GLN A 1 178 ? -12.995 5.831 0.583 1.00 96.50 178 GLN A N 1
ATOM 1486 C CA . GLN A 1 178 ? -12.799 6.879 -0.423 1.00 96.50 178 GLN A CA 1
ATOM 1487 C C . GLN A 1 178 ? -11.962 6.376 -1.610 1.00 96.50 178 GLN A C 1
ATOM 1489 O O . GLN A 1 178 ? -12.278 6.691 -2.759 1.00 96.50 178 GLN A O 1
ATOM 1494 N N . ALA A 1 179 ? -10.945 5.557 -1.339 1.00 95.81 179 ALA A N 1
ATOM 1495 C CA . ALA A 1 179 ? -10.123 4.887 -2.343 1.00 95.81 179 ALA A CA 1
ATOM 1496 C C . ALA A 1 179 ? -10.826 3.688 -3.017 1.00 95.81 179 ALA A C 1
ATOM 1498 O O . ALA A 1 179 ? -10.311 3.160 -4.000 1.00 95.81 179 ALA A O 1
ATOM 1499 N N . ARG A 1 180 ? -12.013 3.285 -2.531 1.00 97.31 180 ARG A N 1
ATOM 1500 C CA . ARG A 1 180 ? -12.797 2.115 -2.979 1.00 97.31 180 ARG A CA 1
ATOM 1501 C C . ARG A 1 180 ? -12.062 0.778 -2.839 1.00 97.31 180 ARG A C 1
ATOM 1503 O O . ARG A 1 180 ? -12.357 -0.167 -3.572 1.00 97.31 180 ARG A O 1
ATOM 1510 N N . LEU A 1 181 ? -11.107 0.700 -1.918 1.00 98.00 181 LEU A N 1
ATOM 1511 C CA . LEU A 1 181 ? -10.312 -0.509 -1.695 1.00 98.00 181 LEU A CA 1
ATOM 1512 C C . LEU A 1 181 ? -11.124 -1.591 -0.976 1.00 98.00 181 LEU A C 1
ATOM 1514 O O . LEU A 1 181 ? -10.975 -2.764 -1.295 1.00 98.00 181 LEU A O 1
ATOM 1518 N N . ASP A 1 182 ? -12.052 -1.186 -0.104 1.00 97.44 182 ASP A N 1
ATOM 1519 C CA . ASP A 1 182 ? -13.041 -2.063 0.535 1.00 97.44 182 ASP A CA 1
ATOM 1520 C C . ASP A 1 182 ? -13.826 -2.867 -0.510 1.00 97.44 182 ASP A C 1
ATOM 1522 O O . ASP A 1 182 ? -13.937 -4.087 -0.435 1.00 97.44 182 ASP A O 1
ATOM 1526 N N . LYS A 1 183 ? -14.303 -2.190 -1.558 1.00 97.81 183 LYS A N 1
ATOM 1527 C CA . LYS A 1 183 ? -15.045 -2.832 -2.648 1.00 97.81 183 LYS A CA 1
ATOM 1528 C C . LYS A 1 183 ? -14.149 -3.615 -3.594 1.00 97.81 183 LYS A C 1
ATOM 1530 O O . LYS A 1 183 ? -14.581 -4.640 -4.106 1.00 97.81 183 LYS A O 1
ATOM 1535 N N . LYS A 1 184 ? -12.940 -3.113 -3.867 1.00 97.88 184 LYS A N 1
ATOM 1536 C CA . LYS A 1 184 ? -11.993 -3.762 -4.781 1.00 97.88 184 LYS A CA 1
ATOM 1537 C C . LYS A 1 184 ? -11.559 -5.132 -4.256 1.00 97.88 184 LYS A C 1
ATOM 1539 O O . LYS A 1 184 ? -11.501 -6.066 -5.047 1.00 97.88 184 LYS A O 1
ATOM 1544 N N . TYR A 1 185 ? -11.274 -5.229 -2.959 1.00 98.06 185 TYR A N 1
ATOM 1545 C CA . TYR A 1 185 ? -10.772 -6.453 -2.326 1.00 98.06 185 TYR A CA 1
ATOM 1546 C C . TYR A 1 185 ? -11.849 -7.260 -1.593 1.00 98.06 185 TYR A C 1
ATOM 1548 O O . TYR A 1 185 ? -11.589 -8.386 -1.194 1.00 98.06 185 TYR A O 1
ATOM 1556 N N . GLY A 1 186 ? -13.073 -6.733 -1.474 1.00 97.06 186 GLY A N 1
ATOM 1557 C CA . GLY A 1 186 ? -14.167 -7.432 -0.796 1.00 97.06 186 GLY A CA 1
ATOM 1558 C C . GLY A 1 186 ? -14.037 -7.430 0.728 1.00 97.06 186 GLY A C 1
ATOM 1559 O O . GLY A 1 186 ? -14.619 -8.283 1.387 1.00 97.06 186 GLY A O 1
ATOM 1560 N N . THR A 1 187 ? -13.304 -6.467 1.283 1.00 96.81 187 THR A N 1
ATOM 1561 C CA . THR A 1 187 ? -12.960 -6.412 2.705 1.00 96.81 187 THR A CA 1
ATOM 1562 C C . THR A 1 187 ? -13.874 -5.474 3.467 1.00 96.81 187 THR A C 1
ATOM 1564 O O . THR A 1 187 ? -14.020 -4.288 3.142 1.00 96.81 187 THR A O 1
ATOM 1567 N N . LEU A 1 188 ? -14.458 -5.986 4.543 1.00 96.38 188 LEU A N 1
ATOM 1568 C CA . LEU A 1 188 ? -15.261 -5.206 5.462 1.00 96.38 188 LEU A CA 1
ATOM 1569 C C . LEU A 1 188 ? -14.367 -4.329 6.348 1.00 96.38 188 LEU A C 1
ATOM 1571 O O . LEU A 1 188 ? -13.674 -4.804 7.245 1.00 96.38 188 LEU A O 1
ATOM 1575 N N . MET A 1 189 ? -14.440 -3.017 6.124 1.00 97.00 189 MET A N 1
ATOM 1576 C CA . MET A 1 189 ? -13.729 -2.015 6.922 1.00 97.00 189 MET A CA 1
ATOM 1577 C C . MET A 1 189 ? -14.609 -1.471 8.050 1.00 97.00 189 MET A C 1
ATOM 1579 O O . MET A 1 189 ? -15.602 -0.767 7.785 1.00 97.00 189 MET A O 1
ATOM 1583 N N . VAL A 1 190 ? -14.202 -1.721 9.296 1.00 96.81 190 VAL A N 1
ATOM 1584 C CA . VAL A 1 190 ? -14.876 -1.238 10.511 1.00 96.81 190 VAL A CA 1
ATOM 1585 C C . VAL A 1 190 ? -13.897 -0.587 11.488 1.00 96.81 190 VAL A C 1
ATOM 1587 O O . VAL A 1 190 ? -12.699 -0.836 11.469 1.00 96.81 190 VAL A O 1
ATOM 1590 N N . HIS A 1 191 ? -14.427 0.279 12.348 1.00 95.94 191 HIS A N 1
ATOM 1591 C CA . HIS A 1 191 ? -13.648 1.055 13.325 1.00 95.94 191 HIS A CA 1
ATOM 1592 C C . HIS A 1 191 ? -13.906 0.694 14.786 1.00 95.94 191 HIS A C 1
ATOM 1594 O O . HIS A 1 191 ? -13.364 1.316 15.698 1.00 95.94 191 HIS A O 1
ATOM 1600 N N . LYS A 1 192 ? -14.786 -0.280 14.992 1.00 94.62 192 LYS A N 1
ATOM 1601 C CA . LYS A 1 192 ? -15.202 -0.795 16.285 1.00 94.62 192 LYS A CA 1
ATOM 1602 C C . LYS A 1 192 ? -15.206 -2.305 16.187 1.00 94.62 192 LYS A C 1
ATOM 1604 O O . LYS A 1 192 ? -15.629 -2.853 15.168 1.00 94.62 192 LYS A O 1
ATOM 1609 N N . LEU A 1 193 ? -14.720 -2.959 17.230 1.00 91.56 193 LEU A N 1
ATOM 1610 C CA . LEU A 1 193 ? -14.622 -4.412 17.252 1.00 91.56 193 LEU A CA 1
ATOM 1611 C C . LEU A 1 193 ? -16.014 -5.060 17.241 1.00 91.56 193 LEU A C 1
ATOM 1613 O O . LEU A 1 193 ? -16.216 -6.090 16.608 1.00 91.56 193 LEU A O 1
ATOM 1617 N N . GLU A 1 194 ? -16.996 -4.421 17.871 1.00 92.69 194 GLU A N 1
ATOM 1618 C CA . GLU A 1 194 ? -18.379 -4.897 17.943 1.00 92.69 194 GLU A CA 1
ATOM 1619 C C . GLU A 1 194 ? -19.036 -4.985 16.554 1.00 92.69 194 GLU A C 1
ATOM 1621 O O . GLU A 1 194 ? -19.790 -5.922 16.273 1.00 92.69 194 GLU A O 1
ATOM 1626 N N . ASP A 1 195 ? -18.701 -4.045 15.662 1.00 90.75 195 ASP A N 1
ATOM 1627 C CA . ASP A 1 195 ? -19.182 -4.037 14.277 1.00 90.75 195 ASP A CA 1
ATOM 1628 C C . ASP A 1 195 ? -18.606 -5.232 13.489 1.00 90.75 195 ASP A C 1
ATOM 1630 O O . ASP A 1 195 ? -19.297 -5.804 12.647 1.00 90.75 195 ASP A O 1
ATOM 1634 N N . ALA A 1 196 ? -17.359 -5.637 13.778 1.00 88.81 196 ALA A N 1
ATOM 1635 C CA . ALA A 1 196 ? -16.739 -6.817 13.168 1.00 88.81 196 ALA A CA 1
ATOM 1636 C C . ALA A 1 196 ? -17.423 -8.107 13.632 1.00 88.81 196 ALA A C 1
ATOM 1638 O O . ALA A 1 196 ? -17.796 -8.938 12.807 1.00 88.81 196 ALA A O 1
ATOM 1639 N N . LEU A 1 197 ? -17.637 -8.259 14.942 1.00 88.12 197 LEU A N 1
ATOM 1640 C CA . LEU A 1 197 ? -18.262 -9.456 15.516 1.00 88.12 197 LEU A CA 1
ATOM 1641 C C . LEU A 1 197 ? -19.675 -9.687 14.969 1.00 88.12 197 LEU A C 1
ATOM 1643 O O . LEU A 1 197 ? -20.057 -10.822 14.710 1.00 88.12 197 LEU A O 1
ATOM 1647 N N . SER A 1 198 ? -20.418 -8.608 14.725 1.00 87.06 198 SER A N 1
ATOM 1648 C CA . SER A 1 198 ? -21.775 -8.668 14.167 1.00 87.06 198 SER A CA 1
ATOM 1649 C C . SER A 1 198 ? -21.827 -9.136 12.705 1.00 87.06 198 SER A C 1
ATOM 1651 O O . SER A 1 198 ? -22.904 -9.442 12.200 1.00 87.06 198 SER A O 1
ATOM 1653 N N . SER A 1 199 ? -20.688 -9.152 12.008 1.00 79.88 199 SER A N 1
ATOM 1654 C CA . SER A 1 199 ? -20.593 -9.502 10.585 1.00 79.88 199 SER A CA 1
ATOM 1655 C C . SER A 1 199 ? -20.141 -10.939 10.318 1.00 79.88 199 SER A C 1
ATOM 1657 O O . SER A 1 199 ? -20.268 -11.413 9.190 1.00 79.88 199 SER A O 1
ATOM 1659 N N . LEU A 1 200 ? -19.617 -11.628 11.336 1.00 76.19 200 LEU A N 1
ATOM 1660 C CA . LEU A 1 200 ? -19.133 -12.997 11.200 1.00 76.19 200 LEU A CA 1
ATOM 1661 C C . LEU A 1 200 ? -20.312 -13.984 11.274 1.00 76.19 200 LEU A C 1
ATOM 1663 O O . LEU A 1 200 ? -21.177 -13.832 12.141 1.00 76.19 200 LEU A O 1
ATOM 1667 N N . PRO A 1 201 ? -20.377 -14.991 10.383 1.00 71.00 201 PRO A N 1
ATOM 1668 C CA . PRO A 1 201 ? -21.382 -16.043 10.482 1.00 71.00 201 PRO A CA 1
ATOM 1669 C C . PRO A 1 201 ? -21.209 -16.809 11.801 1.00 71.00 201 PRO A C 1
ATOM 1671 O O . PRO A 1 201 ? -20.085 -17.108 12.205 1.00 71.00 201 PRO A O 1
ATOM 1674 N N . THR A 1 202 ? -22.334 -17.061 12.474 1.00 61.03 202 THR A N 1
ATOM 1675 C CA . THR A 1 202 ? -22.412 -17.757 13.770 1.00 61.03 202 THR A CA 1
ATOM 1676 C C . THR A 1 202 ? -22.226 -19.259 13.626 1.00 61.03 202 THR A C 1
ATOM 1678 O O . THR A 1 202 ? -22.684 -19.809 12.597 1.00 61.03 202 THR A O 1
#

Foldseek 3Di:
DDDPPPDDPDDDDDDPVVVVVVLVPDDPVVVVVCVVVDDPVVPDDVPDPPCVLLVVLVVVLVVLQVVLVVCVPDDCVVCLLVVLLVVLLVVCVVVLVVVCVVVVHDSVPQDPDPVSSVVVLCVQQLSVQLSQLSSLVSVPPPDGRGSCVVVVSNVCSPCLQPDQEDADAPVSLVSCVVSVSCVVRNHHYHPDVVVVVVPDDD

Secondary structure (DSSP, 8-state):
-------PPP-----HHHHHHHHHTS-HHHHHHHHHH--HHHH--TT--TTHHHHHHHHHHHHHHHHHHHHTTSSGGGGHHHHHHHHHHHTTHHHHHHHHHHHT--GGGT-SSHHHHHHHHHHSHHHHHHHHHHHHHHH-TTS---TTHHHHHHHHHHHHHH-SEEE--HHHHHHHHHTTHHHHHT-EEESSHHHHHTTS--

pLDDT: mean 81.53, std 16.06, range [37.47, 98.38]